Protein AF-0000000078073399 (afdb_homodimer)

Organism: Fusarium culmorum (NCBI:txid5516)

Sequence (344 aa):
MSAIASYSFGNFAWLATQGLPLVIWPNFIGSILRSENDPSSPLETYFGRSLGLALLALGLMVVVLSGALPLGTTSDEALDGAPSPYAAAAVLISTLHHVSSAFYCYGRYAWTDETGFLLGCAGSTIFATFGIYCVLFAGDKAMTSRYHKFDQSTSGFPFSNSQSYRAKKKALMSAIASYSFGNFAWLATQGLPLVIWPNFIGSILRSENDPSSPLETYFGRSLGLALLALGLMVVVLSGALPLGTTSDEALDGAPSPYAAAAVLISTLHHVSSAFYCYGRYAWTDETGFLLGCAGSTIFATFGIYCVLFAGDKAMTSRYHKFDQSTSGFPFSNSQSYRAKKKAL

Solvent-accessible surface area (backbone atoms only — not comparable to full-atom values): 18619 Å² total; per-residue (Å²): 129,54,72,61,41,54,48,24,54,49,50,24,49,56,30,37,68,52,9,51,47,19,52,78,39,26,64,62,55,50,53,50,56,41,90,62,92,66,78,77,49,73,61,36,40,50,33,26,25,52,28,10,50,40,32,41,45,41,22,50,50,35,32,56,43,48,59,70,52,91,56,81,62,77,58,66,53,71,70,69,63,37,65,52,60,54,28,55,52,40,42,51,48,52,19,52,50,20,46,54,47,16,53,52,22,44,52,49,19,76,73,67,67,32,62,46,25,47,55,50,16,51,55,21,42,54,47,20,51,51,28,52,49,43,73,72,46,53,52,42,61,35,51,55,57,60,64,62,63,58,74,78,71,74,80,74,65,89,76,67,82,69,82,75,73,91,75,71,90,69,82,125,128,54,70,60,43,54,48,25,54,49,50,24,51,56,30,39,68,52,11,51,47,20,53,78,38,26,61,61,54,50,55,48,58,42,92,62,92,65,77,76,49,72,61,37,40,50,32,27,26,53,29,10,51,41,31,40,45,39,23,50,51,34,32,55,42,49,59,70,54,90,59,76,64,76,57,65,52,70,72,65,62,36,66,52,58,52,27,55,52,40,41,52,47,53,21,52,50,20,46,53,46,17,53,52,22,43,51,49,18,75,73,67,68,31,63,46,26,48,54,49,16,52,55,22,43,54,47,22,52,52,29,50,49,43,73,71,48,52,52,43,62,36,52,56,58,60,64,62,63,59,74,76,72,73,80,75,70,83,83,71,88,74,77,75,72,91,74,73,86,89,94,129

Secondary structure (DSSP, 8-state):
--HHHHHHHHHHHHHHHHHHHHHH-HHHHHHHH-SS-PPPPHHHHHHHHHHHHHHHHHHHHHHHHHT-S--S---TTGGGSSPPHHHHHHHHHHHHHHHHHHHHHHHHHHHH--HHHHHHHHHHHHHHHHHHHIIIIITTHHHHHHHT---------S----------TT--/--HHHHHHHHHHHHHHHHHHHHHH-HHHHHHHH-SS-PPPPHHHHHHHHHHHHHHHHHHHHHHHHHT-S--S---TTGGGSSPPHHHHHHHHHHHHHHHHHHHHHHHHHHHH--HHHHHHHHHHHHHHHHHHHIIIIITTHHHHHHHT---------S--------------

pLDDT: mean 80.26, std 24.82, range [27.23, 98.94]

Foldseek 3Di:
DALLLVLLLLQLVLLQVQLVCLQVPVQVLVVLLADDPDGDDPVSSVVSNVSSVVSNVLSVLLNVQQCVDPPPPPPVPVVLQATDPSNLVSLVVSLVVLVVLLVVLVVSCVVHVRCSSVVSNVSSVVSNVSSVCCNVPSRCVSVVVVVPPPPPPDCPPDDDPDDPDDDDPDDD/DALLLVLLQLQLVLLQVQLVCLQVPVQVLVVLLADDPDGDDPVSSVVSNVSSVVSNVLSVLLNVQQCVDPPPPPPCPVVLQATDPSNLVSLVVSLVVLVVLLVVLVVSCVVHVRCSSVVSNVSSVVSNVSSVCCNVPSRCVSVVVVVPPPPCPDCPPDDDPDDDDPPDDDDD

Structure (mmCIF, N/CA/C/O backbone):
data_AF-0000000078073399-model_v1
#
loop_
_entity.id
_entity.type
_entity.pdbx_description
1 polymer 'Uncharacterized protein'
#
loop_
_atom_site.group_PDB
_atom_site.id
_atom_site.type_symbol
_atom_site.label_atom_id
_atom_site.label_alt_id
_atom_site.label_comp_id
_atom_site.label_asym_id
_atom_site.label_entity_id
_atom_site.label_seq_id
_atom_site.pdbx_PDB_ins_code
_atom_site.Cartn_x
_atom_site.Cartn_y
_atom_site.Cartn_z
_atom_site.occupancy
_atom_site.B_iso_or_equiv
_atom_site.auth_seq_id
_atom_site.auth_comp_id
_atom_site.auth_asym_id
_atom_site.auth_atom_id
_atom_site.pdbx_PDB_model_num
ATOM 1 N N . MET A 1 1 ? 15.57 21.938 -1.474 1 77.5 1 MET A N 1
ATOM 2 C CA . MET A 1 1 ? 14.508 21.047 -1.022 1 77.5 1 MET A CA 1
ATOM 3 C C . MET A 1 1 ? 14.898 20.344 0.275 1 77.5 1 MET A C 1
ATOM 5 O O . MET A 1 1 ? 16.078 20.016 0.48 1 77.5 1 MET A O 1
ATOM 9 N N . SER A 1 2 ? 14.023 20.203 1.135 1 86.69 2 SER A N 1
ATOM 10 C CA . SER A 1 2 ? 14.32 19.547 2.41 1 86.69 2 SER A CA 1
ATOM 11 C C . SER A 1 2 ? 14.625 18.062 2.223 1 86.69 2 SER A C 1
ATOM 13 O O . SER A 1 2 ? 14.266 17.484 1.197 1 86.69 2 SER A O 1
ATOM 15 N N . ALA A 1 3 ? 15.414 17.5 3.088 1 91.12 3 ALA A N 1
ATOM 16 C CA . ALA A 1 3 ? 15.711 16.078 3.08 1 91.12 3 ALA A CA 1
ATOM 17 C C . ALA A 1 3 ? 14.43 15.242 3.029 1 91.12 3 ALA A C 1
ATOM 19 O O . ALA A 1 3 ? 14.367 14.227 2.336 1 91.12 3 ALA A O 1
ATOM 20 N N . ILE A 1 4 ? 13.414 15.633 3.68 1 92.81 4 ILE A N 1
ATOM 21 C CA . ILE A 1 4 ? 12.148 14.906 3.736 1 92.81 4 ILE A CA 1
ATOM 22 C C . ILE A 1 4 ? 11.461 14.961 2.375 1 92.81 4 ILE A C 1
ATOM 24 O O . ILE A 1 4 ? 10.914 13.961 1.907 1 92.81 4 ILE A O 1
ATOM 28 N N . ALA A 1 5 ? 11.453 16.141 1.766 1 91.69 5 ALA A N 1
ATOM 29 C CA . ALA A 1 5 ? 10.875 16.25 0.43 1 91.69 5 ALA A CA 1
ATOM 30 C C . ALA A 1 5 ? 11.625 15.375 -0.57 1 91.69 5 ALA A C 1
ATOM 32 O O . ALA A 1 5 ? 11 14.688 -1.39 1 91.69 5 ALA A O 1
ATOM 33 N N . SER A 1 6 ? 12.938 15.391 -0.535 1 95.31 6 SER A N 1
ATOM 34 C CA . SER A 1 6 ? 13.75 14.555 -1.419 1 95.31 6 SER A CA 1
ATOM 35 C C . SER A 1 6 ? 13.461 13.07 -1.193 1 95.31 6 SER A C 1
ATOM 37 O O .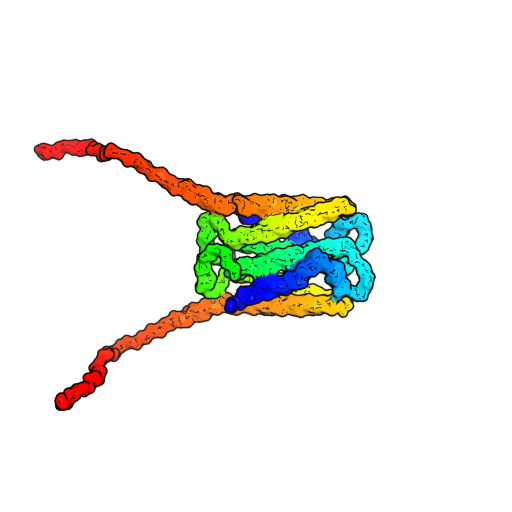 SER A 1 6 ? 13.312 12.312 -2.15 1 95.31 6 SER A O 1
ATOM 39 N N . TYR A 1 7 ? 13.367 12.68 0.041 1 97.12 7 TYR A N 1
ATOM 40 C CA . TYR A 1 7 ? 13.023 11.305 0.373 1 97.12 7 TYR A CA 1
ATOM 41 C C . TYR A 1 7 ? 11.656 10.938 -0.192 1 97.12 7 TYR A C 1
ATOM 43 O O . TYR A 1 7 ? 11.484 9.867 -0.784 1 97.12 7 TYR A O 1
ATOM 51 N N . SER A 1 8 ? 10.688 11.766 -0.035 1 96.75 8 SER A N 1
ATOM 52 C CA . SER A 1 8 ? 9.312 11.469 -0.401 1 96.75 8 SER A CA 1
ATOM 53 C C . SER A 1 8 ? 9.164 11.297 -1.908 1 96.75 8 SER A C 1
ATOM 55 O O . SER A 1 8 ? 8.531 10.336 -2.369 1 96.75 8 SER A O 1
ATOM 57 N N . PHE A 1 9 ? 9.758 12.172 -2.67 1 97.25 9 PHE A N 1
ATOM 58 C CA . PHE A 1 9 ? 9.656 12.047 -4.121 1 97.25 9 PHE A CA 1
ATOM 59 C C . PHE A 1 9 ? 10.477 10.859 -4.621 1 97.25 9 PHE A C 1
ATOM 61 O O . PHE A 1 9 ? 10.07 10.18 -5.566 1 97.25 9 PHE A O 1
ATOM 68 N N . GLY A 1 10 ? 11.656 10.633 -4.059 1 98.5 10 GLY A N 1
ATOM 69 C CA . GLY A 1 10 ? 12.422 9.445 -4.406 1 98.5 10 GLY A CA 1
ATOM 70 C C . GLY A 1 10 ? 11.695 8.156 -4.098 1 98.5 10 GLY A C 1
ATOM 71 O O . GLY A 1 10 ? 11.695 7.227 -4.91 1 98.5 10 GLY A O 1
ATOM 72 N N . ASN A 1 11 ? 11.195 8.102 -2.863 1 98.69 11 ASN A N 1
ATOM 73 C CA . ASN A 1 11 ? 10.383 6.957 -2.467 1 98.69 11 ASN A CA 1
ATOM 74 C C . ASN A 1 11 ? 9.25 6.703 -3.461 1 98.69 11 ASN A C 1
ATOM 76 O O . ASN A 1 11 ? 9.023 5.562 -3.871 1 98.69 11 ASN A O 1
ATOM 80 N N . PHE A 1 12 ? 8.539 7.762 -3.889 1 98.69 12 PHE A N 1
ATOM 81 C CA . PHE A 1 12 ? 7.449 7.609 -4.848 1 98.69 12 PHE A CA 1
ATOM 82 C C . PHE A 1 12 ? 7.969 7.082 -6.18 1 98.69 12 PHE A C 1
ATOM 84 O O . PHE A 1 12 ? 7.359 6.195 -6.781 1 98.69 12 PHE A O 1
ATOM 91 N N . ALA A 1 13 ? 9.023 7.625 -6.594 1 98.69 13 ALA A N 1
ATOM 92 C CA . ALA A 1 13 ? 9.609 7.176 -7.855 1 98.69 13 ALA A CA 1
ATOM 93 C C . ALA A 1 13 ? 9.953 5.691 -7.801 1 98.69 13 ALA A C 1
ATOM 95 O O . ALA A 1 13 ? 9.672 4.945 -8.742 1 98.69 13 ALA A O 1
ATOM 96 N N . TRP A 1 14 ? 10.57 5.227 -6.742 1 98.81 14 TRP A N 1
ATOM 97 C CA . TRP A 1 14 ? 10.953 3.824 -6.609 1 98.81 14 TRP A CA 1
ATOM 98 C C . TRP A 1 14 ? 9.719 2.926 -6.57 1 98.81 14 TRP A C 1
ATOM 100 O O . TRP A 1 14 ? 9.672 1.904 -7.262 1 98.81 14 TRP A O 1
ATOM 110 N N . LEU A 1 15 ? 8.695 3.316 -5.805 1 98.88 15 LEU A N 1
ATOM 111 C CA . LEU A 1 15 ? 7.48 2.512 -5.707 1 98.88 15 LEU A CA 1
ATOM 112 C C . LEU A 1 15 ? 6.715 2.518 -7.023 1 98.88 15 LEU A C 1
ATOM 114 O O . LEU A 1 15 ? 6.141 1.499 -7.418 1 98.88 15 LEU A O 1
ATOM 118 N N . ALA A 1 16 ? 6.73 3.631 -7.746 1 98.88 16 ALA A N 1
ATOM 119 C CA . ALA A 1 16 ? 6.055 3.709 -9.039 1 98.88 16 ALA A CA 1
ATOM 120 C C . ALA A 1 16 ? 6.766 2.859 -10.086 1 98.88 16 ALA A C 1
ATOM 122 O O . ALA A 1 16 ? 6.125 2.262 -10.953 1 98.88 16 ALA A O 1
ATOM 123 N N . THR A 1 17 ? 8.094 2.857 -10.008 1 98.5 17 THR A N 1
ATOM 124 C CA . THR A 1 17 ? 8.867 2.043 -10.93 1 98.5 17 THR A CA 1
ATOM 125 C C . THR A 1 17 ? 8.508 0.567 -10.789 1 98.5 17 THR A C 1
ATOM 127 O O . THR A 1 17 ? 8.539 -0.183 -11.766 1 98.5 17 THR A O 1
ATOM 130 N N . GLN A 1 18 ? 8.117 0.128 -9.594 1 98.38 18 GLN A N 1
ATOM 131 C CA . GLN A 1 18 ? 7.668 -1.241 -9.367 1 98.38 18 GLN A CA 1
ATOM 132 C C . GLN A 1 18 ? 6.168 -1.377 -9.609 1 98.38 18 GLN A C 1
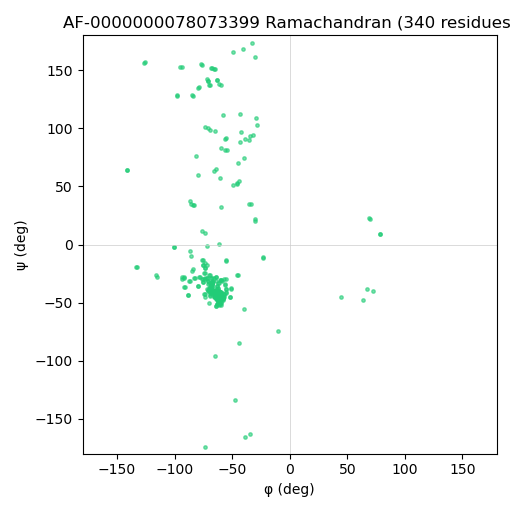ATOM 134 O O . GLN A 1 18 ? 5.727 -2.312 -10.273 1 98.38 18 GLN A O 1
ATOM 139 N N . GLY A 1 19 ? 5.422 -0.431 -9.133 1 98.81 19 GLY A N 1
ATOM 140 C CA . GLY A 1 19 ? 3.969 -0.513 -9.117 1 98.81 19 GLY A CA 1
ATOM 141 C C . GLY A 1 19 ? 3.352 -0.438 -10.5 1 98.81 19 GLY A C 1
ATOM 142 O O . GLY A 1 19 ? 2.416 -1.179 -10.805 1 98.81 19 GLY A O 1
ATOM 143 N N . LEU A 1 20 ? 3.805 0.392 -11.344 1 98.75 20 LEU A N 1
ATOM 144 C CA . LEU A 1 20 ? 3.205 0.585 -12.656 1 98.75 20 LEU A CA 1
ATOM 145 C C . LEU A 1 20 ? 3.322 -0.681 -13.5 1 98.75 20 LEU A C 1
ATOM 147 O O . LEU A 1 20 ? 2.324 -1.165 -14.039 1 98.75 20 LEU A O 1
ATOM 151 N N . PRO A 1 21 ? 4.531 -1.22 -13.641 1 98.62 21 PRO A N 1
ATOM 152 C CA . PRO A 1 21 ? 4.605 -2.469 -14.398 1 98.62 21 PRO A CA 1
ATOM 153 C C . PRO A 1 21 ? 3.807 -3.602 -13.758 1 98.62 21 PRO A C 1
ATOM 155 O O . PRO A 1 21 ? 3.279 -4.465 -14.461 1 98.62 21 PRO A O 1
ATOM 158 N N . LEU A 1 22 ? 3.715 -3.656 -12.469 1 98.75 22 LEU A N 1
ATOM 159 C CA . LEU A 1 22 ? 2.916 -4.684 -11.812 1 98.75 22 LEU A CA 1
ATOM 160 C C . LEU A 1 22 ? 1.442 -4.543 -12.172 1 98.75 22 LEU A C 1
ATOM 162 O O . LEU A 1 22 ? 0.731 -5.543 -12.297 1 98.75 22 LEU A O 1
ATOM 166 N N . VAL A 1 23 ? 1.01 -3.332 -12.312 1 98.81 23 VAL A N 1
ATOM 167 C CA . VAL A 1 23 ? -0.389 -3.094 -12.656 1 98.81 23 VAL A CA 1
ATOM 168 C C . VAL A 1 23 ? -0.628 -3.439 -14.125 1 98.81 23 VAL A C 1
ATOM 170 O O . VAL A 1 23 ? -1.586 -4.141 -14.453 1 98.81 23 VAL A O 1
ATOM 173 N N . ILE A 1 24 ? 0.231 -3.086 -15.008 1 98.44 24 ILE A N 1
ATOM 174 C CA . ILE A 1 24 ? -0.006 -3.158 -16.438 1 98.44 24 ILE A CA 1
ATOM 175 C C . ILE A 1 24 ? 0.476 -4.504 -16.984 1 98.44 24 ILE A C 1
ATOM 177 O O . ILE A 1 24 ? -0.128 -5.066 -17.891 1 98.44 24 ILE A O 1
ATOM 181 N N . TRP A 1 25 ? 1.623 -4.984 -16.391 1 98.06 25 TRP A N 1
ATOM 182 C CA . TRP A 1 25 ? 2.271 -6.172 -16.938 1 98.06 25 TRP A CA 1
ATOM 183 C C . TRP A 1 25 ? 2.803 -7.066 -15.82 1 98.06 25 TRP A C 1
ATOM 185 O O . TRP A 1 25 ? 4 -7.352 -15.766 1 98.06 25 TRP A O 1
ATOM 195 N N . PRO A 1 26 ? 1.949 -7.586 -15.039 1 96.88 26 PRO A N 1
ATOM 196 C CA . PRO A 1 26 ? 2.42 -8.391 -13.914 1 96.88 26 PRO A CA 1
ATOM 197 C C . PRO A 1 26 ? 3.162 -9.648 -14.352 1 96.88 26 PRO A C 1
ATOM 199 O O . PRO A 1 26 ? 4.094 -10.094 -13.68 1 96.88 26 PRO A O 1
ATOM 202 N N . ASN A 1 27 ? 2.867 -10.234 -15.562 1 95.81 27 ASN A N 1
ATOM 203 C CA . ASN A 1 27 ? 3.549 -11.43 -16.062 1 95.81 27 ASN A CA 1
ATOM 204 C C . ASN A 1 27 ? 5.008 -11.141 -16.391 1 95.81 27 ASN A C 1
ATOM 206 O O . ASN A 1 27 ? 5.871 -12.008 -16.234 1 95.81 27 ASN A O 1
ATOM 210 N N . PHE A 1 28 ? 5.262 -9.961 -16.859 1 95 28 PHE A N 1
ATOM 211 C CA . PHE A 1 28 ? 6.633 -9.555 -17.156 1 95 28 PHE A CA 1
ATOM 212 C C . PHE A 1 28 ? 7.469 -9.523 -15.891 1 95 28 PHE A C 1
ATOM 214 O O . PHE A 1 28 ? 8.602 -10.016 -15.867 1 95 28 PHE A O 1
ATOM 221 N N . ILE A 1 29 ? 6.918 -8.969 -14.758 1 96.44 29 ILE A N 1
ATOM 222 C CA . ILE A 1 29 ? 7.629 -8.922 -13.484 1 96.44 29 ILE A CA 1
ATOM 223 C C . ILE A 1 29 ? 7.859 -10.344 -12.969 1 96.44 29 ILE A C 1
ATOM 225 O O . ILE A 1 29 ? 8.945 -10.656 -12.477 1 96.44 29 ILE A O 1
ATOM 229 N N . GLY A 1 30 ? 6.844 -11.18 -13.094 1 95.88 30 GLY A N 1
ATOM 230 C CA . GLY A 1 30 ? 7.027 -12.57 -12.734 1 95.88 30 GLY A CA 1
ATOM 231 C 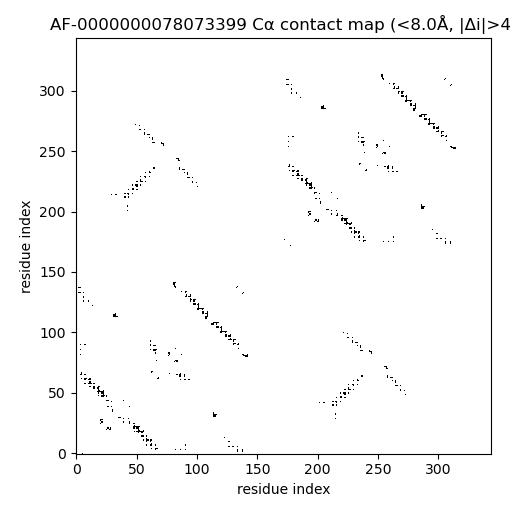C . GLY A 1 30 ? 8.18 -13.234 -13.469 1 95.88 30 GLY A C 1
ATOM 232 O O . GLY A 1 30 ? 8.93 -14.016 -12.883 1 95.88 30 GLY A O 1
ATOM 233 N N . SER A 1 31 ? 8.305 -12.945 -14.703 1 94.62 31 SER A N 1
ATOM 234 C CA . SER A 1 31 ? 9.344 -13.57 -15.516 1 94.62 31 SER A CA 1
ATOM 235 C C . SER A 1 31 ? 10.734 -13.102 -15.086 1 94.62 31 SER A C 1
ATOM 237 O O . SER A 1 31 ? 11.711 -13.836 -15.242 1 94.62 31 SER A O 1
ATOM 239 N N . ILE A 1 32 ? 10.828 -11.891 -14.562 1 93.81 32 ILE A N 1
ATOM 240 C CA . ILE A 1 32 ? 12.086 -11.359 -14.055 1 93.81 32 ILE A CA 1
ATOM 241 C C . ILE A 1 32 ? 12.438 -12.031 -12.727 1 93.81 32 ILE A C 1
ATOM 243 O O . ILE A 1 32 ? 13.609 -12.188 -12.398 1 93.81 32 ILE A O 1
ATOM 247 N N . LEU A 1 33 ? 11.43 -12.508 -12.062 1 96.5 33 LEU A N 1
ATOM 248 C CA . LEU A 1 33 ? 11.625 -13 -10.703 1 96.5 33 LEU A CA 1
ATOM 249 C C . LEU A 1 33 ? 11.711 -14.523 -10.68 1 96.5 33 LEU A C 1
ATOM 251 O O . LEU A 1 33 ? 11.906 -15.125 -9.625 1 96.5 33 LEU A O 1
ATOM 255 N N . ARG A 1 34 ? 11.57 -15.117 -11.789 1 94.75 34 ARG A N 1
ATOM 256 C CA . ARG A 1 34 ? 11.656 -16.578 -11.805 1 94.75 34 ARG A CA 1
ATOM 257 C C . ARG A 1 34 ? 12.688 -17.062 -12.82 1 94.75 34 ARG A C 1
ATOM 259 O O . ARG A 1 34 ? 12.961 -16.359 -13.805 1 94.75 34 ARG A O 1
ATOM 266 N N . SER A 1 35 ? 13.195 -18.266 -12.602 1 88.12 35 SER A N 1
ATOM 267 C CA . SER A 1 35 ? 14.211 -18.844 -13.469 1 88.12 35 SER A CA 1
ATOM 268 C C . SER A 1 35 ? 13.578 -19.703 -14.562 1 88.12 35 SER A C 1
ATOM 270 O O . SER A 1 35 ? 14.117 -19.812 -15.664 1 88.12 35 SER A O 1
ATOM 272 N N . GLU A 1 36 ? 12.453 -20.25 -14.203 1 83.69 36 GLU A N 1
ATOM 273 C CA . GLU A 1 36 ? 11.812 -21.156 -15.148 1 83.69 36 GLU A CA 1
ATOM 274 C C . GLU A 1 36 ? 10.789 -20.422 -16 1 83.69 36 GLU A C 1
ATOM 276 O O . GLU A 1 36 ? 10.305 -19.344 -15.633 1 83.69 36 GLU A O 1
ATOM 281 N N . ASN A 1 37 ? 10.578 -20.922 -17.156 1 85.69 37 ASN A N 1
ATOM 282 C CA . ASN A 1 37 ? 9.602 -20.359 -18.078 1 85.69 37 ASN A CA 1
ATOM 283 C C . ASN A 1 37 ? 8.195 -20.859 -17.781 1 85.69 37 ASN A C 1
ATOM 285 O O . ASN A 1 37 ? 7.398 -21.062 -18.703 1 85.69 37 ASN A O 1
ATOM 289 N N . ASP A 1 38 ? 7.961 -21.062 -16.5 1 87.62 38 ASP A N 1
ATOM 290 C CA . ASP A 1 38 ? 6.609 -21.453 -16.125 1 87.62 38 ASP A CA 1
ATOM 291 C C . ASP A 1 38 ? 5.625 -20.297 -16.281 1 87.62 38 ASP A C 1
ATOM 293 O O . ASP A 1 38 ? 5.961 -19.156 -16 1 87.62 38 ASP A O 1
ATOM 297 N N . PRO A 1 39 ? 4.484 -20.672 -16.75 1 89.44 39 PRO A N 1
ATOM 298 C CA . PRO A 1 39 ? 3.486 -19.609 -16.859 1 89.44 39 PRO A CA 1
ATOM 299 C C . PRO A 1 39 ? 3.062 -19.031 -15.516 1 89.44 39 PRO A C 1
ATOM 301 O O . PRO A 1 39 ? 3.098 -19.75 -14.5 1 89.44 39 PRO A O 1
ATOM 304 N N . SER A 1 40 ? 2.68 -17.781 -15.539 1 91.69 40 SER A N 1
ATOM 305 C CA . SER A 1 40 ? 2.145 -17.156 -14.328 1 91.69 40 SER A CA 1
ATOM 306 C C . SER A 1 40 ? 0.779 -17.734 -13.977 1 91.69 40 SER A C 1
ATOM 308 O O . SER A 1 40 ? -0.054 -17.969 -14.852 1 91.69 40 SER A O 1
ATOM 310 N N . SER A 1 41 ? 0.611 -17.984 -12.688 1 92.38 41 SER A N 1
ATOM 311 C CA . SER A 1 41 ? -0.724 -18.391 -12.258 1 92.38 41 SER A CA 1
ATOM 312 C C . SER A 1 41 ? -1.666 -17.188 -12.188 1 92.38 41 SER A C 1
ATOM 314 O O . SER A 1 41 ? -1.222 -16.062 -12.039 1 92.38 41 SER A O 1
ATOM 316 N N . PRO A 1 42 ? -2.955 -17.453 -12.32 1 93.75 42 PRO A N 1
ATOM 317 C CA . PRO A 1 42 ? -3.91 -16.344 -12.203 1 93.75 42 PRO A CA 1
ATOM 318 C C . PRO A 1 42 ? -3.789 -15.594 -10.875 1 93.75 42 PRO A C 1
ATOM 320 O O . PRO A 1 42 ? -3.969 -14.375 -10.836 1 93.75 42 PRO A O 1
ATOM 323 N N . LEU A 1 43 ? -3.465 -16.328 -9.805 1 96.19 43 LEU A N 1
ATOM 324 C CA . LEU A 1 43 ? -3.363 -15.664 -8.508 1 96.19 43 LEU A CA 1
ATOM 325 C C . LEU A 1 43 ? -2.078 -14.852 -8.414 1 96.19 43 LEU A C 1
ATOM 327 O O . LEU A 1 43 ? -2.047 -13.805 -7.762 1 96.19 43 LEU A O 1
ATOM 331 N N . GLU A 1 44 ? -1.012 -15.289 -9.062 1 96.69 44 GLU A N 1
ATOM 332 C CA . GLU A 1 44 ? 0.193 -14.477 -9.172 1 96.69 44 GLU A CA 1
ATOM 333 C C . GLU A 1 44 ? -0.11 -13.133 -9.836 1 96.69 44 GLU A C 1
ATOM 335 O O . GLU A 1 44 ? 0.321 -12.086 -9.344 1 96.69 44 GLU A O 1
ATOM 340 N N . THR A 1 45 ? -0.859 -13.211 -10.906 1 97.06 45 THR A N 1
ATOM 341 C CA . THR A 1 45 ? -1.247 -12.008 -11.633 1 97.06 45 THR A CA 1
ATOM 342 C C . THR A 1 45 ? -2.115 -11.102 -10.766 1 97.06 45 THR A C 1
ATOM 344 O O . THR A 1 45 ? -1.903 -9.891 -10.719 1 97.06 45 THR A O 1
ATOM 347 N N . TYR A 1 46 ? -3.02 -11.711 -10.07 1 98.06 46 TYR A N 1
ATOM 348 C CA . TYR A 1 46 ? -3.926 -10.953 -9.211 1 98.06 46 TYR A CA 1
ATOM 349 C C . TYR A 1 46 ? -3.16 -10.25 -8.102 1 98.06 46 TYR A C 1
ATOM 351 O O . TYR A 1 46 ? -3.342 -9.055 -7.875 1 98.06 46 TYR A O 1
ATOM 359 N N . PHE A 1 47 ? -2.314 -10.984 -7.367 1 98.5 47 PHE A N 1
ATOM 360 C CA . PHE A 1 47 ? -1.559 -10.406 -6.266 1 98.5 47 PHE A CA 1
ATOM 361 C C . PHE A 1 47 ? -0.588 -9.344 -6.777 1 98.5 47 PHE A C 1
ATOM 363 O O . PHE A 1 47 ? -0.388 -8.312 -6.133 1 98.5 47 PHE A O 1
ATOM 370 N N . GLY A 1 48 ? 0.005 -9.648 -7.934 1 98.5 48 GLY A N 1
ATOM 371 C CA . GLY A 1 48 ? 0.905 -8.664 -8.516 1 98.5 48 GLY A CA 1
ATOM 372 C C . GLY A 1 48 ? 0.228 -7.34 -8.82 1 98.5 48 GLY A C 1
ATOM 373 O O . GLY A 1 48 ? 0.72 -6.281 -8.43 1 98.5 48 GLY A O 1
ATOM 374 N N . ARG A 1 49 ? -0.88 -7.387 -9.531 1 98.69 49 ARG A N 1
ATOM 375 C CA . ARG A 1 49 ? -1.617 -6.176 -9.891 1 98.69 49 ARG A CA 1
ATOM 376 C C . ARG A 1 49 ? -2.111 -5.449 -8.641 1 98.69 49 ARG A C 1
ATOM 378 O O . ARG A 1 49 ? -2.031 -4.219 -8.562 1 98.69 49 ARG A O 1
ATOM 385 N N . SER A 1 50 ? -2.605 -6.188 -7.668 1 98.88 50 SER A N 1
ATOM 386 C CA . SER A 1 50 ? -3.074 -5.598 -6.418 1 98.88 50 SER A CA 1
ATOM 387 C C . SER A 1 50 ? -1.934 -4.922 -5.66 1 98.88 50 SER A C 1
ATOM 389 O O . SER A 1 50 ? -2.115 -3.852 -5.078 1 98.88 50 SER A O 1
ATOM 391 N N . LEU A 1 51 ? -0.782 -5.57 -5.656 1 98.88 51 LEU A N 1
ATOM 392 C CA . LEU A 1 51 ? 0.397 -4.973 -5.043 1 98.88 51 LEU A CA 1
ATOM 393 C C . LEU A 1 51 ? 0.769 -3.664 -5.734 1 98.88 51 LEU A C 1
ATOM 395 O O . LEU A 1 51 ? 1.07 -2.67 -5.07 1 98.88 51 LEU A O 1
ATOM 399 N N . GLY A 1 52 ? 0.737 -3.686 -7.078 1 98.94 52 GLY A N 1
ATOM 400 C CA . GLY A 1 52 ? 1.034 -2.469 -7.816 1 98.94 52 GLY A CA 1
ATOM 401 C C . GLY A 1 52 ? 0.135 -1.306 -7.438 1 98.94 52 GLY A C 1
ATOM 402 O O . GLY A 1 52 ? 0.611 -0.187 -7.23 1 98.94 52 GLY A O 1
ATOM 403 N N . LEU A 1 53 ? -1.114 -1.576 -7.297 1 98.88 53 LEU A N 1
ATOM 404 C CA . LEU A 1 53 ? -2.076 -0.544 -6.926 1 98.88 53 LEU A CA 1
ATOM 405 C C . LEU A 1 53 ? -1.795 -0.023 -5.52 1 98.88 53 LEU A C 1
ATOM 407 O O . LEU A 1 53 ? -1.863 1.185 -5.277 1 98.88 53 LEU A O 1
ATOM 411 N N . ALA A 1 54 ? -1.47 -0.917 -4.609 1 98.94 54 ALA A N 1
ATOM 412 C CA . ALA A 1 54 ? -1.17 -0.524 -3.232 1 98.94 54 ALA A CA 1
ATOM 413 C C . ALA A 1 54 ? 0.113 0.3 -3.166 1 98.94 54 ALA A C 1
ATOM 415 O O . ALA A 1 54 ? 0.193 1.274 -2.416 1 98.94 54 ALA A O 1
ATOM 416 N N . LEU A 1 55 ? 1.13 -0.107 -3.975 1 98.94 55 LEU A N 1
ATOM 417 C CA . LEU A 1 55 ? 2.406 0.601 -3.971 1 98.94 55 LEU A CA 1
ATOM 418 C C . LEU A 1 55 ? 2.242 2.018 -4.508 1 98.94 55 LEU A C 1
ATOM 420 O O . LEU A 1 55 ? 2.836 2.959 -3.98 1 98.94 55 LEU A O 1
ATOM 424 N N . LEU A 1 56 ? 1.457 2.172 -5.523 1 98.94 56 LEU A N 1
ATOM 425 C CA . LEU A 1 56 ? 1.202 3.498 -6.074 1 98.94 56 LEU A CA 1
ATOM 426 C C . LEU A 1 56 ? 0.48 4.379 -5.059 1 98.94 56 LEU A C 1
ATOM 428 O O . LEU A 1 56 ? 0.838 5.543 -4.875 1 98.94 56 LEU A O 1
ATOM 432 N N . ALA A 1 57 ? -0.511 3.83 -4.395 1 98.81 57 ALA A N 1
ATOM 433 C CA . ALA A 1 57 ? -1.233 4.57 -3.363 1 98.81 57 ALA A CA 1
ATOM 434 C C . ALA A 1 57 ? -0.31 4.949 -2.209 1 98.81 57 ALA A C 1
ATOM 436 O O . ALA A 1 57 ? -0.332 6.09 -1.737 1 98.81 57 ALA A O 1
ATOM 437 N N . LEU A 1 58 ? 0.488 4.039 -1.79 1 98.75 58 LEU A N 1
ATOM 438 C CA . LEU A 1 58 ? 1.41 4.27 -0.683 1 98.75 58 LEU A CA 1
ATOM 439 C C . LEU A 1 58 ? 2.41 5.367 -1.025 1 98.75 58 LEU A C 1
ATOM 441 O O . LEU A 1 58 ? 2.682 6.246 -0.203 1 98.75 58 LEU A O 1
ATOM 445 N N . GLY A 1 59 ? 2.977 5.309 -2.258 1 98.62 59 GLY A N 1
ATOM 446 C CA . GLY A 1 59 ? 3.902 6.344 -2.693 1 98.62 59 GLY A CA 1
ATOM 447 C C . GLY A 1 59 ? 3.287 7.73 -2.699 1 98.62 59 GLY A C 1
ATOM 448 O O . GLY A 1 59 ? 3.908 8.695 -2.244 1 98.62 59 GLY A O 1
ATOM 449 N N . LEU A 1 60 ? 2.084 7.816 -3.15 1 97.75 60 LEU A N 1
ATOM 450 C CA . LEU A 1 60 ? 1.393 9.102 -3.199 1 97.75 60 LEU A CA 1
ATOM 451 C C . LEU A 1 60 ? 1.104 9.617 -1.794 1 97.75 60 LEU A C 1
ATOM 453 O O . LEU A 1 60 ? 1.203 10.82 -1.537 1 97.75 60 LEU A O 1
ATOM 457 N N . MET A 1 61 ? 0.782 8.695 -0.88 1 97.12 61 MET A N 1
ATOM 458 C CA . MET A 1 61 ? 0.497 9.086 0.499 1 97.12 61 MET A CA 1
ATOM 459 C C . MET A 1 61 ? 1.719 9.727 1.149 1 97.12 61 MET A C 1
ATOM 461 O O . MET A 1 61 ? 1.593 10.703 1.887 1 97.12 61 MET A O 1
ATOM 465 N N . VAL A 1 62 ? 2.881 9.203 0.85 1 96.62 62 VAL A N 1
ATOM 466 C CA . VAL A 1 62 ? 4.105 9.727 1.445 1 96.62 62 VAL A CA 1
ATOM 467 C C . VAL A 1 62 ? 4.387 11.125 0.902 1 96.62 62 VAL A C 1
ATOM 469 O O . VAL A 1 62 ? 4.781 12.023 1.652 1 96.62 62 VAL A O 1
ATOM 472 N N . VAL A 1 63 ? 4.133 11.344 -0.357 1 94.75 63 VAL A N 1
ATOM 473 C CA . VAL A 1 63 ? 4.336 12.656 -0.958 1 94.75 63 VAL A CA 1
ATOM 474 C C . VAL A 1 63 ? 3.369 13.664 -0.34 1 94.75 63 VAL A C 1
ATOM 476 O O . VAL A 1 63 ? 3.762 14.789 -0.004 1 94.75 63 VAL A O 1
ATOM 479 N N . VAL A 1 64 ? 2.146 13.281 -0.113 1 90.75 64 VAL A N 1
ATOM 480 C CA . VAL A 1 64 ? 1.133 14.156 0.466 1 90.75 64 VAL A CA 1
ATOM 481 C C . VAL A 1 64 ? 1.528 14.531 1.893 1 90.75 64 VAL A C 1
ATOM 483 O O . VAL A 1 64 ? 1.48 15.711 2.268 1 90.75 64 VAL A O 1
ATOM 486 N N . LEU A 1 65 ? 2.006 13.617 2.67 1 83.75 65 LEU A N 1
ATOM 487 C CA . LEU A 1 65 ? 2.314 13.828 4.082 1 83.75 65 LEU A CA 1
ATOM 488 C C . LEU A 1 65 ? 3.604 14.625 4.242 1 83.75 65 LEU A C 1
ATOM 490 O O . LEU A 1 65 ? 3.857 15.195 5.305 1 83.75 65 LEU A O 1
ATOM 494 N N . SER A 1 66 ? 4.371 14.672 3.203 1 83.25 66 SER A N 1
ATOM 495 C CA . SER A 1 66 ? 5.625 15.414 3.279 1 83.25 66 SER A CA 1
ATOM 496 C C . SER A 1 66 ? 5.383 16.922 3.26 1 83.25 66 SER A C 1
ATOM 498 O O . SER A 1 66 ? 6.262 17.703 3.631 1 83.25 66 SER A O 1
ATOM 500 N N . GLY A 1 67 ? 4.227 17.312 2.771 1 78.75 67 GLY A N 1
ATOM 501 C CA . GLY A 1 67 ? 3.949 18.734 2.609 1 78.75 67 GLY A CA 1
ATOM 502 C C . GLY A 1 67 ? 4.609 19.328 1.382 1 78.75 67 GLY A C 1
ATOM 503 O O . GLY A 1 67 ? 4.598 20.547 1.199 1 78.75 67 GLY A O 1
ATOM 504 N N . ALA A 1 68 ? 5.164 18.516 0.551 1 78.75 68 ALA A N 1
ATOM 505 C CA . ALA A 1 68 ? 5.891 19 -0.623 1 78.75 68 ALA A CA 1
ATOM 506 C C . ALA A 1 68 ? 4.93 19.469 -1.711 1 78.75 68 ALA A C 1
ATOM 508 O O . ALA A 1 68 ? 5.332 20.156 -2.648 1 78.75 68 ALA A O 1
ATOM 509 N N . LEU A 1 69 ? 3.596 19.109 -1.546 1 80.88 69 LEU A N 1
ATOM 510 C CA . LEU A 1 69 ? 2.578 19.531 -2.502 1 80.88 69 LEU A CA 1
ATOM 511 C C . LEU A 1 69 ? 1.836 20.766 -1.999 1 80.88 69 LEU A C 1
ATOM 513 O O . LEU A 1 69 ? 1.553 20.875 -0.804 1 80.88 69 LEU A O 1
ATOM 517 N N . PRO A 1 70 ? 1.74 21.828 -2.793 1 75.44 70 PRO A N 1
ATOM 518 C CA . PRO A 1 70 ? 0.976 23.016 -2.404 1 75.44 70 PRO A CA 1
ATOM 519 C C . PRO A 1 70 ? -0.517 22.734 -2.25 1 75.44 70 PRO A C 1
ATOM 521 O O . PRO A 1 70 ? -1.314 23.125 -3.104 1 75.44 70 PRO A O 1
ATOM 524 N N . LEU A 1 71 ? -0.871 21.875 -1.254 1 69.75 71 LEU A N 1
ATOM 525 C CA . LEU A 1 71 ? -2.273 21.516 -1.06 1 69.75 71 LEU A CA 1
ATOM 526 C C . LEU A 1 71 ? -2.998 22.609 -0.269 1 69.75 71 LEU A C 1
ATOM 528 O O . LEU A 1 71 ? -2.746 22.781 0.925 1 69.75 71 LEU A O 1
ATOM 532 N N . GLY A 1 72 ? -3.338 23.719 -0.834 1 56.5 72 GLY A N 1
ATOM 533 C CA . GLY A 1 72 ? -4.102 24.875 -0.378 1 56.5 72 GLY A CA 1
ATOM 534 C C . GLY A 1 72 ? -3.717 25.328 1.017 1 56.5 72 GLY A C 1
ATOM 535 O O . GLY A 1 72 ? -4.102 26.422 1.446 1 56.5 72 GLY A O 1
ATOM 536 N N . THR A 1 73 ? -3.549 24.344 2.062 1 47.84 73 THR A N 1
ATOM 537 C CA . THR A 1 73 ? -3.424 25 3.365 1 47.84 73 THR A CA 1
ATOM 538 C C . THR A 1 73 ? -2.082 25.719 3.486 1 47.84 73 THR A C 1
ATOM 540 O O . THR A 1 73 ? -1.061 25.219 3.008 1 47.84 73 THR A O 1
ATOM 543 N N . THR A 1 74 ? -2.139 26.984 3.289 1 39.66 74 THR A N 1
ATOM 544 C CA . THR A 1 74 ? -1.122 27.875 3.82 1 39.66 74 THR A CA 1
ATOM 545 C C . THR A 1 74 ? -0.542 27.328 5.121 1 39.66 74 THR A C 1
ATOM 547 O O . THR A 1 74 ? -0.851 27.844 6.207 1 39.66 74 THR A O 1
ATOM 550 N N . SER A 1 75 ? -0.667 26.078 5.379 1 42.81 75 SER A N 1
ATOM 551 C CA . SER A 1 75 ? -0.124 25.906 6.723 1 42.81 75 SER A CA 1
ATOM 552 C C . SER A 1 75 ? 1.309 26.422 6.812 1 42.81 75 SER A C 1
ATOM 554 O O . SER A 1 75 ? 2.166 26.031 6.02 1 42.81 75 SER A O 1
ATOM 556 N N . ASP A 1 76 ? 1.466 27.562 7.145 1 42 76 ASP A N 1
ATOM 557 C CA . ASP A 1 76 ? 2.656 28.234 7.648 1 42 76 ASP A CA 1
ATOM 558 C C . ASP A 1 76 ? 3.629 27.234 8.273 1 42 76 ASP A C 1
ATOM 560 O O . ASP A 1 76 ? 4.695 27.625 8.758 1 42 76 ASP A O 1
ATOM 564 N N . GLU A 1 77 ? 3.115 26.031 8.461 1 45.53 77 GLU A N 1
ATOM 565 C CA . GLU A 1 77 ? 4.016 25.188 9.234 1 45.53 77 GLU A CA 1
ATOM 566 C C . GLU A 1 77 ? 5.246 24.797 8.43 1 45.53 77 GLU A C 1
ATOM 568 O O . GLU A 1 77 ? 6.297 24.484 8.992 1 45.53 77 GLU A O 1
ATOM 573 N N . ALA A 1 78 ? 5.094 24.625 7.121 1 47.47 78 ALA A N 1
ATOM 574 C CA . ALA A 1 78 ? 6.305 24.281 6.379 1 47.47 78 ALA A CA 1
ATOM 575 C C . ALA A 1 78 ? 7.387 25.328 6.574 1 47.47 78 ALA A C 1
ATOM 577 O O . ALA A 1 78 ? 8.578 25.062 6.398 1 47.47 78 ALA A O 1
ATOM 578 N N . LEU A 1 79 ? 6.871 26.516 6.793 1 40.94 79 LEU A N 1
ATOM 579 C CA . LEU A 1 79 ? 7.883 27.562 6.809 1 40.94 79 LEU A CA 1
ATOM 580 C C . LEU A 1 79 ? 8.805 27.422 8.016 1 40.94 79 LEU A C 1
ATOM 582 O O . LEU A 1 79 ? 9.906 27.969 8.031 1 40.94 79 LEU A O 1
ATOM 586 N N . ASP A 1 80 ? 8.289 26.938 9.117 1 43.25 80 ASP A N 1
ATOM 587 C CA . ASP A 1 80 ? 9.148 27.109 10.289 1 43.25 80 ASP A CA 1
ATOM 588 C C . ASP A 1 80 ? 10.148 25.969 10.414 1 43.25 80 ASP A C 1
ATOM 590 O O . ASP A 1 80 ? 10.859 25.859 11.414 1 43.25 80 ASP A O 1
ATOM 594 N N . GLY A 1 81 ? 10.656 25.422 9.328 1 50.12 81 GLY A N 1
ATOM 595 C CA . GLY A 1 81 ? 11.82 24.547 9.242 1 50.12 81 GLY A CA 1
ATOM 596 C C . GLY A 1 81 ? 11.57 23.156 9.797 1 50.12 81 GLY A C 1
ATOM 597 O O . GLY A 1 81 ? 12.164 22.188 9.32 1 50.12 81 GLY A O 1
ATOM 598 N N . ALA A 1 82 ? 10.797 22.922 10.992 1 54.16 82 ALA A N 1
ATOM 599 C CA . ALA A 1 82 ? 10.602 21.594 11.57 1 54.16 82 ALA A CA 1
ATOM 600 C C . ALA A 1 82 ? 9.531 20.812 10.805 1 54.16 82 ALA A C 1
ATOM 602 O O . ALA A 1 82 ? 8.492 21.375 10.43 1 54.16 82 ALA A O 1
ATOM 603 N N . PRO A 1 83 ? 9.906 19.562 10.57 1 60.03 83 PRO A N 1
ATOM 604 C CA . PRO A 1 83 ? 8.898 18.75 9.883 1 60.03 83 PRO A CA 1
ATOM 605 C C . PRO A 1 83 ? 7.621 18.578 10.711 1 60.03 83 PRO A C 1
ATOM 607 O O . PRO A 1 83 ? 7.688 18.453 11.938 1 60.03 83 PRO A O 1
ATOM 610 N N . SER A 1 84 ? 6.605 18.609 10.062 1 74.12 84 SER A N 1
ATOM 611 C CA . SER A 1 84 ? 5.324 18.344 10.703 1 74.12 84 SER A CA 1
ATOM 612 C C . SER A 1 84 ? 5.277 16.938 11.289 1 74.12 84 SER A C 1
ATOM 614 O O . SER A 1 84 ? 5.953 16.031 10.789 1 74.12 84 SER A O 1
ATOM 616 N N . PRO A 1 85 ? 4.75 16.734 12.445 1 79.56 85 PRO A N 1
ATOM 617 C CA . PRO A 1 85 ? 4.59 15.391 13.016 1 79.56 85 PRO A CA 1
ATOM 618 C C . PRO A 1 85 ? 4.027 14.383 12.008 1 79.56 85 PRO A C 1
ATOM 620 O O . PRO A 1 85 ? 4.367 13.203 12.062 1 79.56 85 PRO A O 1
ATOM 623 N N . TYR A 1 86 ? 3.293 14.727 11.016 1 81.5 86 TYR A N 1
ATOM 624 C CA . TYR A 1 86 ? 2.762 13.867 9.961 1 81.5 86 TYR A CA 1
ATOM 625 C C . TYR A 1 86 ? 3.875 13.383 9.039 1 81.5 86 TYR A C 1
ATOM 627 O O . TYR A 1 86 ? 3.896 12.219 8.641 1 81.5 86 TYR A O 1
ATOM 635 N N . ALA A 1 87 ? 4.73 14.289 8.781 1 86.69 87 ALA A N 1
ATOM 636 C CA . ALA A 1 87 ? 5.844 13.922 7.91 1 86.69 87 ALA A CA 1
ATOM 637 C C . ALA A 1 87 ? 6.754 12.898 8.578 1 86.69 87 ALA A C 1
ATOM 639 O O . ALA A 1 87 ? 7.215 11.953 7.938 1 86.69 87 ALA A O 1
ATOM 640 N N . ALA A 1 88 ? 7.016 13.086 9.859 1 88.5 88 ALA A N 1
ATOM 641 C CA . ALA A 1 88 ? 7.844 12.141 10.602 1 88.5 88 ALA A CA 1
ATOM 642 C C . ALA A 1 88 ? 7.207 10.758 10.625 1 88.5 88 ALA A C 1
ATOM 644 O O . ALA A 1 88 ? 7.895 9.75 10.445 1 88.5 88 ALA A O 1
ATOM 645 N N . ALA A 1 89 ? 5.922 10.68 10.836 1 90.81 89 ALA A N 1
ATOM 646 C CA . ALA A 1 89 ? 5.211 9.398 10.852 1 90.81 89 ALA A CA 1
ATOM 647 C C . ALA A 1 89 ? 5.25 8.727 9.484 1 90.81 89 ALA A C 1
ATOM 649 O O . ALA A 1 89 ? 5.438 7.516 9.383 1 90.81 89 ALA A O 1
ATOM 650 N N . ALA A 1 90 ? 5.082 9.508 8.43 1 93.25 90 ALA A N 1
ATOM 651 C CA . ALA A 1 90 ? 5.109 8.977 7.066 1 93.25 90 ALA A CA 1
ATOM 652 C C . ALA A 1 90 ? 6.465 8.352 6.754 1 93.25 90 ALA A C 1
ATOM 654 O O . ALA A 1 90 ? 6.531 7.254 6.184 1 93.25 90 ALA A O 1
ATOM 655 N N . VAL A 1 91 ? 7.508 9.07 7.156 1 96.19 91 VAL A N 1
ATOM 656 C CA . VAL A 1 91 ? 8.852 8.57 6.898 1 96.19 91 VAL A CA 1
ATOM 657 C C . VAL A 1 91 ? 9.086 7.281 7.688 1 96.19 91 VAL A C 1
ATOM 659 O O . VAL A 1 91 ? 9.625 6.309 7.16 1 96.19 91 VAL A O 1
ATOM 662 N N . LEU A 1 92 ? 8.633 7.277 8.914 1 96.38 92 LEU A N 1
ATOM 663 C CA . LEU A 1 92 ? 8.82 6.086 9.727 1 96.38 92 LEU A CA 1
ATOM 664 C C . LEU A 1 92 ? 8.102 4.887 9.117 1 96.38 92 LEU A C 1
ATOM 666 O O . LEU A 1 92 ? 8.695 3.816 8.961 1 96.38 92 LEU A O 1
ATOM 670 N N . ILE A 1 93 ? 6.84 5.031 8.75 1 98 93 ILE A N 1
ATOM 671 C CA . ILE A 1 93 ? 6.035 3.943 8.203 1 98 93 ILE A CA 1
ATOM 672 C C . ILE A 1 93 ? 6.641 3.459 6.891 1 98 93 ILE A C 1
ATOM 674 O O . ILE A 1 93 ? 6.781 2.252 6.672 1 98 93 ILE A O 1
ATOM 678 N N . SER A 1 94 ? 6.988 4.395 6 1 98.62 94 SER A N 1
ATOM 679 C CA . SER A 1 94 ? 7.559 4 4.715 1 98.62 94 SER A CA 1
ATOM 680 C C . SER A 1 94 ? 8.938 3.373 4.891 1 98.62 94 SER A C 1
ATOM 682 O O . SER A 1 94 ? 9.312 2.467 4.145 1 98.62 94 SER A O 1
ATOM 684 N N . THR A 1 95 ? 9.742 3.836 5.883 1 98.81 95 THR A N 1
ATOM 685 C CA . THR A 1 95 ? 11.031 3.227 6.168 1 98.81 95 THR A CA 1
ATOM 686 C C . THR A 1 95 ? 10.859 1.78 6.625 1 98.81 95 THR A C 1
ATOM 688 O O . THR A 1 95 ? 11.578 0.89 6.164 1 98.81 95 THR A O 1
ATOM 691 N N . LEU A 1 96 ? 9.906 1.578 7.488 1 98.81 96 LEU A N 1
ATOM 692 C CA . LEU A 1 96 ? 9.648 0.217 7.945 1 98.81 96 LEU A CA 1
ATOM 693 C C . LEU A 1 96 ? 9.227 -0.675 6.781 1 98.81 96 LEU A C 1
ATOM 695 O O . LEU A 1 96 ? 9.617 -1.845 6.719 1 98.81 96 LEU A O 1
ATOM 699 N N . HIS A 1 97 ? 8.43 -0.14 5.914 1 98.88 97 HIS A N 1
ATOM 700 C CA . HIS A 1 97 ? 8.055 -0.882 4.715 1 98.88 97 HIS A CA 1
ATOM 701 C C . HIS A 1 97 ? 9.273 -1.242 3.881 1 98.88 97 HIS A C 1
ATOM 703 O O . HIS A 1 97 ? 9.406 -2.379 3.424 1 98.88 97 HIS A O 1
ATOM 709 N N . HIS A 1 98 ? 10.219 -0.3 3.695 1 98.94 98 HIS A N 1
ATOM 710 C CA . HIS A 1 98 ? 11.43 -0.548 2.92 1 98.94 98 HIS A CA 1
ATOM 711 C C . HIS A 1 98 ? 12.344 -1.541 3.629 1 98.94 98 HIS A C 1
ATOM 713 O O . HIS A 1 98 ? 12.969 -2.391 2.984 1 98.94 98 HIS A O 1
ATOM 719 N N . VAL A 1 99 ? 12.453 -1.466 4.941 1 98.88 99 VAL A N 1
ATOM 720 C CA . VAL A 1 99 ? 13.281 -2.402 5.695 1 98.88 99 VAL A CA 1
ATOM 721 C C . VAL A 1 99 ? 12.758 -3.824 5.508 1 98.88 99 VAL A C 1
ATOM 723 O O . VAL A 1 99 ? 13.523 -4.742 5.215 1 98.88 99 VAL A O 1
ATOM 726 N N . SER A 1 100 ? 11.461 -3.998 5.68 1 98.88 100 SER A N 1
ATOM 727 C CA . SER A 1 100 ? 10.867 -5.32 5.52 1 98.88 100 SER A CA 1
ATOM 728 C C . SER A 1 100 ? 11.031 -5.832 4.094 1 98.88 100 SER A C 1
ATOM 730 O O . SER A 1 100 ? 11.336 -7.008 3.883 1 98.88 100 SER A O 1
ATOM 732 N N . SER A 1 101 ? 10.836 -4.945 3.113 1 98.88 101 SER A N 1
ATOM 733 C CA . SER A 1 101 ? 10.984 -5.332 1.714 1 98.88 101 SER A CA 1
ATOM 734 C C . SER A 1 101 ? 12.422 -5.742 1.404 1 98.88 101 SER A C 1
ATOM 736 O O . SER A 1 101 ? 12.648 -6.723 0.689 1 98.88 101 SER A O 1
ATOM 738 N N . ALA A 1 102 ? 13.414 -4.992 1.921 1 98.88 102 ALA A N 1
ATOM 739 C CA . ALA A 1 102 ? 14.82 -5.301 1.676 1 98.88 102 ALA A CA 1
ATOM 740 C C . ALA A 1 102 ? 15.18 -6.68 2.223 1 98.88 102 ALA A C 1
ATOM 742 O O . ALA A 1 102 ? 15.805 -7.488 1.527 1 98.88 102 ALA A O 1
ATOM 743 N N . PHE A 1 103 ? 14.758 -6.977 3.436 1 98.81 103 PHE A N 1
ATOM 744 C CA . PHE A 1 103 ? 15.055 -8.273 4.043 1 98.81 103 PHE A CA 1
ATOM 745 C C . PHE A 1 103 ? 14.367 -9.398 3.281 1 98.81 103 PHE A C 1
ATOM 747 O O . PHE A 1 103 ? 14.961 -10.453 3.049 1 98.81 103 PHE A O 1
ATOM 754 N N . TYR A 1 104 ? 13.156 -9.188 2.959 1 98.75 104 TYR A N 1
ATOM 755 C CA . TYR A 1 104 ? 12.406 -10.227 2.26 1 98.75 104 TYR A CA 1
ATOM 756 C C . TYR A 1 104 ? 13.016 -10.508 0.889 1 98.75 104 TYR A C 1
ATOM 758 O O . TYR A 1 104 ? 13.164 -11.664 0.494 1 98.75 104 TYR A O 1
ATOM 766 N N . CYS A 1 105 ? 13.328 -9.484 0.101 1 98.56 105 CYS A N 1
ATOM 767 C CA . CYS A 1 105 ? 13.969 -9.641 -1.199 1 98.56 105 CYS A CA 1
ATOM 768 C C . CYS A 1 105 ? 15.328 -10.312 -1.059 1 98.56 105 CYS A C 1
ATOM 770 O O . CYS A 1 105 ? 15.703 -11.148 -1.884 1 98.56 105 CYS A O 1
ATOM 772 N N . TYR A 1 106 ? 16.062 -9.93 -0.044 1 98.62 106 TYR A N 1
ATOM 773 C CA . TYR A 1 106 ? 17.359 -10.586 0.178 1 98.62 106 TYR A CA 1
ATOM 774 C C . TYR A 1 106 ? 17.172 -12.078 0.402 1 98.62 106 TYR A C 1
ATOM 776 O O . TYR A 1 106 ? 17.906 -12.891 -0.166 1 98.62 106 TYR A O 1
ATOM 784 N N . GLY A 1 107 ? 16.203 -12.383 1.254 1 98.44 107 GLY A N 1
ATOM 785 C CA . GLY A 1 107 ? 15.922 -13.789 1.482 1 98.44 107 GLY A CA 1
ATOM 786 C C . GLY A 1 107 ? 15.57 -14.539 0.213 1 98.44 107 GLY A C 1
ATOM 787 O O . GLY A 1 107 ? 16.062 -15.648 -0.02 1 98.44 107 GLY A O 1
ATOM 788 N N . ARG A 1 108 ? 14.734 -13.945 -0.569 1 97.94 108 ARG A N 1
ATOM 789 C CA . ARG A 1 108 ? 14.352 -14.586 -1.825 1 97.94 108 ARG A CA 1
ATOM 790 C C . ARG A 1 108 ? 15.547 -14.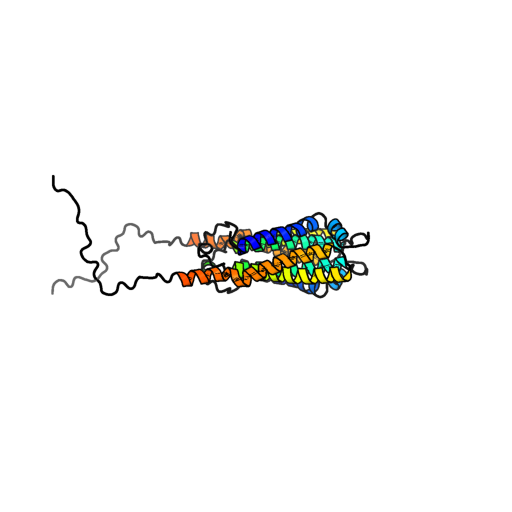727 -2.754 1 97.94 108 ARG A C 1
ATOM 792 O O . ARG A 1 108 ? 15.719 -15.766 -3.4 1 97.94 108 ARG A O 1
ATOM 799 N N . TYR A 1 109 ? 16.328 -13.734 -2.865 1 97.81 109 TYR A N 1
ATOM 800 C CA . TYR A 1 109 ? 17.531 -13.805 -3.691 1 97.81 109 TYR A CA 1
ATOM 801 C C . TYR A 1 109 ? 18.453 -14.914 -3.223 1 97.81 109 TYR A C 1
ATOM 803 O O . TYR A 1 109 ? 18.953 -15.695 -4.035 1 97.81 109 TYR A O 1
ATOM 811 N N . ALA A 1 110 ? 18.703 -15 -1.947 1 97.88 110 ALA A N 1
ATOM 812 C CA . ALA A 1 110 ? 19.594 -16 -1.368 1 97.88 110 ALA A CA 1
ATOM 813 C C . ALA A 1 110 ? 19.094 -17.422 -1.668 1 97.88 110 ALA A C 1
ATOM 815 O O . ALA A 1 110 ? 19.891 -18.344 -1.853 1 97.88 110 ALA A O 1
ATOM 816 N N . TRP A 1 111 ? 17.797 -17.531 -1.77 1 95.94 111 TRP A N 1
ATOM 817 C CA . TRP A 1 111 ? 17.203 -18.844 -1.99 1 95.94 111 TRP A CA 1
ATOM 818 C C . TRP A 1 111 ? 17.141 -19.172 -3.479 1 95.94 111 TRP A C 1
ATOM 820 O O . TRP A 1 111 ? 17.328 -20.328 -3.879 1 95.94 111 TRP A O 1
ATOM 830 N N . THR A 1 112 ? 16.984 -18.25 -4.383 1 95.44 112 THR A N 1
ATOM 831 C CA . THR A 1 112 ? 16.672 -18.516 -5.781 1 95.44 112 THR A CA 1
ATOM 832 C C . THR A 1 112 ? 17.812 -18.062 -6.691 1 95.44 112 THR A C 1
ATOM 834 O O . THR A 1 112 ? 17.906 -18.484 -7.844 1 95.44 112 THR A O 1
ATOM 837 N N . ASP A 1 113 ? 18.562 -17.047 -6.246 1 96.25 113 ASP A N 1
ATOM 838 C CA . ASP A 1 113 ? 19.641 -16.422 -7.008 1 96.25 113 ASP A CA 1
ATOM 839 C C . ASP A 1 113 ? 19.094 -15.633 -8.188 1 96.25 113 ASP A C 1
ATOM 841 O O . ASP A 1 113 ? 19.781 -15.453 -9.195 1 96.25 113 ASP A O 1
ATOM 845 N N . GLU A 1 114 ? 17.875 -15.266 -8.094 1 95.5 114 GLU A N 1
ATOM 846 C CA . GLU A 1 114 ? 17.281 -14.469 -9.172 1 95.5 114 GLU A CA 1
ATOM 847 C C . GLU A 1 114 ? 17.609 -12.984 -8.984 1 95.5 114 GLU A C 1
ATOM 849 O O . GLU A 1 114 ? 17.297 -12.406 -7.945 1 95.5 114 GLU A O 1
ATOM 854 N N . THR A 1 115 ? 18.125 -12.383 -9.984 1 95.25 115 THR A N 1
ATOM 855 C CA . THR A 1 115 ? 18.656 -11.031 -9.906 1 95.25 115 THR A CA 1
ATOM 856 C C . THR A 1 115 ? 17.547 -10.008 -9.703 1 95.25 115 THR A C 1
ATOM 858 O O . THR A 1 115 ? 17.781 -8.922 -9.18 1 95.25 115 THR A O 1
ATOM 861 N N . GLY A 1 116 ? 16.391 -10.336 -10.133 1 96.62 116 GLY A N 1
ATOM 862 C CA . GLY A 1 116 ? 15.273 -9.438 -9.875 1 96.62 116 GLY A CA 1
ATOM 863 C C . GLY A 1 116 ? 15.094 -9.117 -8.406 1 96.62 116 GLY A C 1
ATOM 864 O O . GLY A 1 116 ? 14.82 -7.965 -8.047 1 96.62 116 GLY A O 1
ATOM 865 N N . PHE A 1 117 ? 15.297 -10.07 -7.539 1 98.38 117 PHE A N 1
ATOM 866 C CA . PHE A 1 117 ? 15.188 -9.859 -6.102 1 98.38 117 PHE A CA 1
ATOM 867 C C . PHE A 1 117 ? 16.344 -9.008 -5.594 1 98.38 117 PHE A C 1
ATOM 869 O O . PHE A 1 117 ? 16.188 -8.234 -4.652 1 98.38 117 PHE A O 1
ATOM 876 N N . LEU A 1 118 ? 17.453 -9.156 -6.234 1 97.94 118 LEU A N 1
ATOM 877 C CA . LEU A 1 118 ? 18.609 -8.344 -5.848 1 97.94 118 LEU A CA 1
ATOM 878 C C . LEU A 1 118 ? 18.359 -6.867 -6.137 1 97.94 118 LEU A C 1
ATOM 880 O O . LEU A 1 118 ? 18.75 -6 -5.352 1 97.94 118 LEU A O 1
ATOM 884 N N . LEU A 1 119 ? 17.766 -6.59 -7.254 1 97.69 119 LEU A N 1
ATOM 885 C CA . LEU A 1 119 ? 17.406 -5.219 -7.602 1 97.69 119 LEU A CA 1
ATOM 886 C C . LEU A 1 119 ? 16.422 -4.641 -6.594 1 97.69 119 LEU A C 1
ATOM 888 O O . LEU A 1 119 ? 16.562 -3.488 -6.172 1 97.69 119 LEU A O 1
ATOM 892 N N . GLY A 1 120 ? 15.383 -5.457 -6.23 1 98.25 120 GLY A N 1
ATOM 893 C CA . GLY A 1 120 ? 14.461 -5.027 -5.195 1 98.25 120 GLY A CA 1
ATOM 894 C C . GLY A 1 120 ? 15.125 -4.781 -3.857 1 98.25 120 GLY A C 1
ATOM 895 O O . GLY A 1 120 ? 14.836 -3.793 -3.182 1 98.25 120 GLY A O 1
ATOM 896 N N . CYS A 1 121 ? 16.016 -5.625 -3.531 1 98.62 121 CYS A N 1
ATOM 897 C CA . CYS A 1 121 ? 16.75 -5.496 -2.285 1 98.62 121 CYS A CA 1
ATOM 898 C C . CYS A 1 121 ? 17.578 -4.211 -2.271 1 98.62 121 CYS A C 1
ATOM 900 O O . CYS A 1 121 ? 17.547 -3.455 -1.302 1 98.62 121 CYS A O 1
ATOM 902 N N . ALA A 1 122 ? 18.297 -3.941 -3.322 1 98.69 122 ALA A N 1
ATOM 903 C CA . ALA A 1 122 ? 19.141 -2.76 -3.424 1 98.69 122 ALA A CA 1
ATOM 904 C C . ALA A 1 122 ? 18.312 -1.479 -3.328 1 98.69 122 ALA A C 1
ATOM 906 O O . ALA A 1 122 ? 18.641 -0.583 -2.543 1 98.69 122 ALA A O 1
ATOM 907 N N . GLY A 1 123 ? 17.297 -1.376 -4.117 1 98.69 123 GLY A N 1
ATOM 908 C CA . GLY A 1 123 ? 16.438 -0.201 -4.086 1 98.69 123 GLY A CA 1
ATOM 909 C C . GLY A 1 123 ? 15.828 0.051 -2.721 1 98.69 123 GLY A C 1
ATOM 910 O O . GLY A 1 123 ? 15.852 1.178 -2.221 1 98.69 123 GLY A O 1
ATOM 911 N N . SER A 1 124 ? 15.289 -0.996 -2.086 1 98.88 124 SER A N 1
ATOM 912 C CA . SER A 1 124 ? 14.672 -0.854 -0.772 1 98.88 124 SER A CA 1
ATOM 913 C C . SER A 1 124 ? 15.711 -0.524 0.296 1 98.88 124 SER A C 1
ATOM 915 O O . SER A 1 124 ? 15.414 0.201 1.249 1 98.88 124 SER A O 1
ATOM 917 N N . THR A 1 125 ? 16.922 -1.045 0.14 1 98.88 125 THR A N 1
ATOM 918 C CA . THR A 1 125 ? 17.984 -0.723 1.083 1 98.88 125 THR A CA 1
ATOM 919 C C . THR A 1 125 ? 18.344 0.755 0.998 1 98.88 125 THR A C 1
ATOM 921 O O . THR A 1 125 ? 18.562 1.409 2.023 1 98.88 125 THR A O 1
ATOM 924 N N . ILE A 1 126 ? 18.422 1.281 -0.156 1 98.88 126 ILE A N 1
ATOM 925 C CA . ILE A 1 126 ? 18.734 2.689 -0.369 1 98.88 126 ILE A CA 1
ATOM 926 C C . ILE A 1 126 ? 17.688 3.562 0.321 1 98.88 126 ILE A C 1
ATOM 928 O O . ILE A 1 126 ? 18.031 4.484 1.066 1 98.88 126 ILE A O 1
ATOM 932 N N . PHE A 1 127 ? 16.469 3.209 0.189 1 98.81 127 PHE A N 1
ATOM 933 C CA . PHE A 1 127 ? 15.422 4.059 0.75 1 98.81 127 PHE A CA 1
ATOM 934 C C . PHE A 1 127 ? 15.227 3.77 2.234 1 98.81 127 PHE A C 1
ATOM 936 O O . PHE A 1 127 ? 14.844 4.656 3 1 98.81 127 PHE A O 1
ATOM 943 N N . ALA A 1 128 ? 15.5 2.543 2.678 1 98.81 128 ALA A N 1
ATOM 944 C CA . ALA A 1 128 ? 15.523 2.289 4.117 1 98.81 128 ALA A CA 1
ATOM 945 C C . ALA A 1 128 ? 16.578 3.146 4.809 1 98.81 128 ALA A C 1
ATOM 947 O O . ALA A 1 128 ? 16.297 3.771 5.836 1 98.81 128 ALA A O 1
ATOM 948 N N . THR A 1 129 ? 17.766 3.229 4.207 1 98.75 129 THR A N 1
ATOM 949 C CA . THR A 1 129 ? 18.859 4.008 4.781 1 98.75 129 THR A CA 1
ATOM 950 C C . THR A 1 129 ? 18.547 5.496 4.742 1 98.75 129 THR A C 1
ATOM 952 O O . THR A 1 129 ? 18.766 6.211 5.723 1 98.75 129 THR A O 1
ATOM 955 N N . PHE A 1 130 ? 17.969 5.941 3.637 1 98.5 130 PHE A N 1
ATOM 956 C CA . PHE A 1 130 ? 17.562 7.336 3.514 1 98.5 130 PHE A CA 1
ATOM 957 C C . PHE A 1 130 ? 16.484 7.68 4.527 1 98.5 130 PHE A C 1
ATOM 959 O O . PHE A 1 130 ? 16.516 8.75 5.141 1 98.5 130 PHE A O 1
ATOM 966 N N . GLY A 1 131 ? 15.57 6.828 4.691 1 98 131 GLY A N 1
ATOM 967 C CA . GLY A 1 131 ? 14.523 7.043 5.684 1 98 131 GLY A CA 1
ATOM 968 C C . GLY A 1 131 ? 15.055 7.094 7.102 1 98 131 GLY A C 1
ATOM 969 O O . GLY A 1 131 ? 14.664 7.961 7.887 1 98 131 GLY A O 1
ATOM 970 N N . ILE A 1 132 ? 15.938 6.168 7.441 1 97.75 132 ILE A N 1
ATOM 971 C CA . ILE A 1 132 ? 16.562 6.152 8.758 1 97.75 132 ILE A CA 1
ATOM 972 C C . ILE A 1 132 ? 17.312 7.461 8.992 1 97.75 132 ILE A C 1
ATOM 974 O O . ILE A 1 132 ? 17.219 8.047 10.07 1 97.75 132 ILE A O 1
ATOM 978 N N . TYR A 1 133 ? 18 7.918 7.949 1 96.69 133 TYR A N 1
ATOM 979 C CA . TYR A 1 133 ? 18.672 9.203 8.023 1 96.69 133 TYR A CA 1
ATOM 980 C C . TYR A 1 133 ? 17.703 10.328 8.328 1 96.69 133 TYR A C 1
ATOM 982 O O . TYR A 1 133 ? 17.953 11.172 9.188 1 96.69 133 TYR A O 1
ATOM 990 N N . CYS A 1 134 ? 16.562 10.375 7.68 1 93.69 134 CYS A N 1
ATOM 991 C CA . CYS A 1 134 ? 15.555 11.414 7.895 1 93.69 134 CYS A CA 1
ATOM 992 C C . CYS A 1 134 ? 14.977 11.328 9.305 1 93.69 134 CYS A C 1
ATOM 994 O O . CYS A 1 134 ? 14.789 12.352 9.961 1 93.69 134 CYS A O 1
ATOM 996 N N . VAL A 1 135 ? 14.727 10.156 9.836 1 91.56 135 VAL A N 1
ATOM 997 C CA . VAL A 1 135 ? 14.125 9.953 11.148 1 91.56 135 VAL A CA 1
ATOM 998 C C . VAL A 1 135 ? 15.094 10.422 12.234 1 91.56 135 VAL A C 1
ATOM 1000 O O . VAL A 1 135 ? 14.68 11.023 13.227 1 91.56 135 VAL A O 1
ATOM 1003 N N . LEU A 1 136 ? 16.359 10.281 11.969 1 90.88 136 LEU A N 1
ATOM 1004 C CA . LEU A 1 136 ? 17.359 10.555 13 1 90.88 136 LEU A CA 1
ATOM 1005 C C . LEU A 1 136 ? 17.828 12.008 12.938 1 90.88 136 LEU A C 1
ATOM 1007 O O . LEU A 1 136 ? 18.125 12.609 13.977 1 90.88 136 LEU A O 1
ATOM 1011 N N . PHE A 1 137 ? 17.797 12.656 11.742 1 88.06 137 PHE A N 1
ATOM 1012 C CA . PHE A 1 137 ? 18.547 13.891 11.633 1 88.06 137 PHE A CA 1
ATOM 1013 C C . PHE A 1 137 ? 17.703 14.992 10.992 1 88.06 137 PHE A C 1
ATOM 1015 O O . PHE A 1 137 ? 18.078 16.156 11.023 1 88.06 137 PHE A O 1
ATOM 1022 N N . ALA A 1 138 ? 16.703 14.766 10.328 1 77.94 138 ALA A N 1
ATOM 1023 C CA . ALA A 1 138 ? 15.969 15.805 9.602 1 77.94 138 ALA A CA 1
ATOM 1024 C C . ALA A 1 138 ? 15.141 16.656 10.555 1 77.94 138 ALA A C 1
ATOM 1026 O O . ALA A 1 138 ? 14.852 17.828 10.266 1 77.94 138 ALA A O 1
ATOM 1027 N N . GLY A 1 139 ? 14.688 16.094 11.648 1 64.19 139 GLY A N 1
ATOM 1028 C CA . GLY A 1 139 ? 14 16.922 12.633 1 64.19 139 GLY A CA 1
ATOM 1029 C C . GLY A 1 139 ? 14.93 17.844 13.391 1 64.19 139 GLY A C 1
ATOM 1030 O O . GLY A 1 139 ? 14.5 18.891 13.906 1 64.19 139 GLY A O 1
ATOM 1031 N N . ASP A 1 140 ? 16.172 17.391 13.523 1 55.66 140 ASP A N 1
ATOM 1032 C CA . ASP A 1 140 ? 17.141 18.141 14.328 1 55.66 140 ASP A CA 1
ATOM 1033 C C . ASP A 1 140 ? 17.5 19.453 13.648 1 55.66 140 ASP A C 1
ATOM 1035 O O . ASP A 1 140 ? 17.828 20.438 14.328 1 55.66 140 ASP A O 1
ATOM 1039 N N . LYS A 1 141 ? 17.625 19.516 12.422 1 50.28 141 LYS A N 1
ATOM 1040 C CA . LYS A 1 141 ? 17.969 20.844 11.914 1 50.28 141 LYS A CA 1
ATOM 1041 C C . LYS A 1 141 ? 16.969 21.891 12.367 1 50.28 141 LYS A C 1
ATOM 1043 O O . LYS A 1 141 ? 17.266 23.094 12.383 1 50.28 141 LYS A O 1
ATOM 1048 N N . ALA A 1 142 ? 15.805 21.406 12.891 1 45.62 142 ALA A N 1
ATOM 1049 C CA . ALA A 1 142 ? 14.945 22.359 13.594 1 45.62 142 ALA A CA 1
ATOM 1050 C C . ALA A 1 142 ? 15.531 22.734 14.953 1 45.62 142 ALA A C 1
ATOM 1052 O O . ALA A 1 142 ? 15.383 23.859 15.414 1 45.62 142 ALA A O 1
ATOM 1053 N N . MET A 1 143 ? 16.281 21.672 15.461 1 43.91 143 MET A N 1
ATOM 1054 C CA . MET A 1 143 ? 16.828 21.969 16.781 1 43.91 143 MET A CA 1
ATOM 1055 C C . MET A 1 143 ? 18.078 22.828 16.672 1 43.91 143 MET A C 1
ATOM 1057 O O . MET A 1 143 ? 18.422 23.562 17.609 1 43.91 143 MET A O 1
ATOM 1061 N N . THR A 1 144 ? 18.812 22.578 15.688 1 44.22 144 THR A N 1
ATOM 1062 C CA . THR A 1 144 ? 20.016 23.391 15.648 1 44.22 144 THR A CA 1
ATOM 1063 C C . THR A 1 144 ? 19.656 24.859 15.469 1 44.22 144 THR A C 1
ATOM 1065 O O . THR A 1 144 ? 20.422 25.75 15.867 1 44.22 144 THR A O 1
ATOM 1068 N N . SER A 1 145 ? 18.547 25 14.75 1 42.84 145 SER A N 1
ATOM 1069 C CA . SER A 1 145 ? 18.312 26.422 14.508 1 42.84 145 SER A CA 1
ATOM 1070 C C . SER A 1 145 ? 17.859 27.141 15.773 1 42.84 145 SER A C 1
ATOM 1072 O O . SER A 1 145 ? 17.906 28.359 15.859 1 42.84 145 SER A O 1
ATOM 1074 N N . ARG A 1 146 ? 17.406 26.219 16.734 1 42.59 146 ARG A N 1
ATOM 1075 C CA . ARG A 1 146 ? 16.922 26.875 17.938 1 42.59 146 ARG A CA 1
ATOM 1076 C C . ARG A 1 146 ? 18.078 27.328 18.828 1 42.59 146 ARG A C 1
ATOM 1078 O O . ARG A 1 146 ? 17.969 28.344 19.516 1 42.59 146 ARG A O 1
ATOM 1085 N N . TYR A 1 147 ? 19.188 26.609 18.719 1 46.69 147 TYR A N 1
ATOM 1086 C CA . TYR A 1 147 ? 20.25 26.953 19.672 1 46.69 147 TYR A CA 1
ATOM 1087 C C . TYR A 1 147 ? 21.078 28.125 19.141 1 46.69 147 TYR A C 1
ATOM 1089 O O . TYR A 1 147 ? 21.812 28.766 19.906 1 46.69 147 TYR A O 1
ATOM 1097 N N . HIS A 1 148 ? 20.984 28.234 17.859 1 45.28 148 HIS A N 1
ATOM 1098 C CA . HIS A 1 148 ? 21.938 29.266 17.438 1 45.28 148 HIS A CA 1
ATOM 1099 C C . HIS A 1 148 ? 21.328 30.656 17.547 1 45.28 148 HIS A C 1
ATOM 1101 O O . HIS A 1 148 ? 21.984 31.656 17.266 1 45.28 148 HIS A O 1
ATOM 1107 N N . LYS A 1 149 ? 19.984 30.625 17.797 1 40.34 149 LYS A N 1
ATOM 1108 C CA . LYS A 1 149 ? 19.562 32.031 17.859 1 40.34 149 LYS A CA 1
ATOM 1109 C C . LYS A 1 149 ? 20.031 32.688 19.156 1 40.34 149 LYS A C 1
ATOM 1111 O O . LYS A 1 149 ? 19.219 32.969 20.031 1 40.34 149 LYS A O 1
ATOM 1116 N N . PHE A 1 150 ? 20.891 31.969 19.891 1 40.59 150 PHE A N 1
ATOM 1117 C CA . PHE A 1 150 ? 21.375 32.812 20.984 1 40.59 150 PHE A CA 1
ATOM 1118 C C . PHE A 1 150 ? 21.969 34.125 20.438 1 40.59 150 PHE A C 1
ATOM 1120 O O . PHE A 1 150 ? 22.953 34.094 19.703 1 40.59 150 PHE A O 1
ATOM 1127 N N . ASP A 1 151 ? 21.125 35.031 20.156 1 37.34 151 ASP A N 1
ATOM 1128 C CA . ASP A 1 151 ? 21.547 36.406 19.938 1 37.34 151 ASP A CA 1
ATOM 1129 C C . ASP A 1 151 ? 22.703 36.781 20.859 1 37.34 151 ASP A C 1
ATOM 1131 O O . ASP A 1 151 ? 22.625 36.594 22.078 1 37.34 151 ASP A O 1
ATOM 1135 N N . GLN A 1 152 ? 23.953 36.594 20.469 1 39.38 152 GLN A N 1
ATOM 1136 C CA . GLN A 1 152 ? 25.125 37.219 21.062 1 39.38 152 GLN A CA 1
ATOM 1137 C C . GLN A 1 152 ? 24.812 38.625 21.547 1 39.38 152 GLN A C 1
ATOM 1139 O O . GLN A 1 152 ? 24.922 39.594 20.781 1 39.38 152 GLN A O 1
ATOM 1144 N N . SER A 1 153 ? 23.656 38.906 22.031 1 38.88 153 SER A N 1
ATOM 1145 C CA . SER A 1 153 ? 23.594 40.219 22.625 1 38.88 153 SER A CA 1
ATOM 1146 C C . SER A 1 153 ? 24.844 40.531 23.453 1 38.88 153 SER A C 1
ATOM 1148 O O . SER A 1 153 ? 25.266 39.688 24.266 1 38.88 153 SER A O 1
ATOM 1150 N N . THR A 1 154 ? 25.828 41.25 22.859 1 38.62 154 THR A N 1
ATOM 1151 C CA . THR A 1 154 ? 27.047 41.906 23.281 1 38.62 154 THR 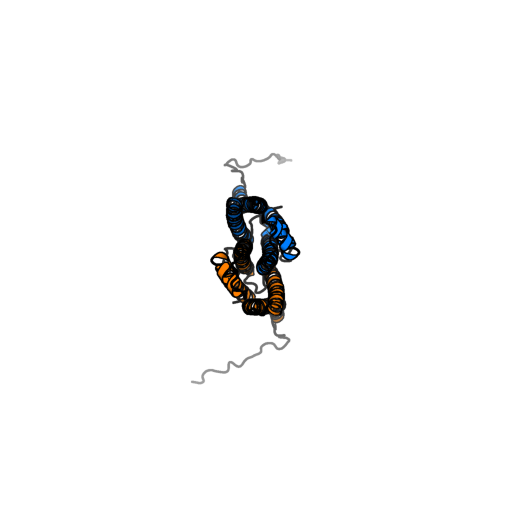A CA 1
ATOM 1152 C C . THR A 1 154 ? 26.938 42.344 24.734 1 38.62 154 THR A C 1
ATOM 1154 O O . THR A 1 154 ? 25.906 42.875 25.156 1 38.62 154 THR A O 1
ATOM 1157 N N . SER A 1 155 ? 27.562 41.625 25.641 1 34.91 155 SER A N 1
ATOM 1158 C CA . SER A 1 155 ? 27.906 41.906 27.031 1 34.91 155 SER A CA 1
ATOM 1159 C C . SER A 1 155 ? 28.469 43.344 27.156 1 34.91 155 SER A C 1
ATOM 1161 O O . SER A 1 155 ? 29.562 43.625 26.656 1 34.91 155 SER A O 1
ATOM 1163 N N . GLY A 1 156 ? 27.766 44.312 26.719 1 34.53 156 GLY A N 1
ATOM 1164 C CA . GLY A 1 156 ? 28.234 45.625 27.109 1 34.53 156 GLY A CA 1
ATOM 1165 C C . GLY A 1 156 ? 28.609 45.719 28.578 1 34.53 156 GLY A C 1
ATOM 1166 O O . GLY A 1 156 ? 27.75 45.656 29.453 1 34.53 156 GLY A O 1
ATOM 1167 N N . PHE A 1 157 ? 29.656 45.125 29.016 1 35.84 157 PHE A N 1
ATOM 1168 C CA . PHE A 1 157 ? 30.141 45.375 30.375 1 35.84 157 PHE A CA 1
ATOM 1169 C C . PHE A 1 157 ? 29.984 46.875 30.719 1 35.84 157 PHE A C 1
ATOM 1171 O O . PHE A 1 157 ? 29.844 47.719 29.828 1 35.84 157 PHE A O 1
ATOM 1178 N N . PRO A 1 158 ? 30.734 47.469 31.969 1 41.72 158 PRO A N 1
ATOM 1179 C CA . PRO A 1 158 ? 30.391 48.625 32.781 1 41.72 158 PRO A CA 1
ATOM 1180 C C . PRO A 1 158 ? 30.391 49.938 32 1 41.72 158 PRO A C 1
ATOM 1182 O O . PRO A 1 158 ? 30.062 51 32.562 1 41.72 158 PRO A O 1
ATOM 1185 N N . PHE A 1 159 ? 31.484 50.031 31.078 1 34.97 159 PHE A N 1
ATOM 1186 C CA . PHE A 1 159 ? 31.906 51.375 30.688 1 34.97 159 PHE A CA 1
ATOM 1187 C C . PHE A 1 159 ? 30.812 52.094 29.906 1 34.97 159 PHE A C 1
ATOM 1189 O O . PHE A 1 159 ? 30.25 51.5 28.969 1 34.97 159 PHE A O 1
ATOM 1196 N N . SER A 1 160 ? 30.078 52.906 30.656 1 33.91 160 SER A N 1
ATOM 1197 C CA . SER A 1 160 ? 29.156 53.969 30.234 1 33.91 160 SER A CA 1
ATOM 1198 C C . SER A 1 160 ? 29.656 54.656 28.969 1 33.91 160 SER A C 1
ATOM 1200 O O . SER A 1 160 ? 30.828 55 28.859 1 33.91 160 SER A O 1
ATOM 1202 N N . ASN A 1 161 ? 29.234 54.219 27.875 1 32.62 161 ASN A N 1
ATOM 1203 C CA . ASN A 1 161 ? 29.484 54.969 26.656 1 32.62 161 ASN A CA 1
ATOM 1204 C C . ASN A 1 161 ? 29.531 56.469 26.906 1 32.62 161 ASN A C 1
ATOM 1206 O O . ASN A 1 161 ? 28.547 57.031 27.375 1 32.62 161 ASN A O 1
ATOM 1210 N N . SER A 1 162 ? 30.781 56.938 27.109 1 32.97 162 SER A N 1
ATOM 1211 C CA . SER A 1 162 ? 31.312 58.312 27.219 1 32.97 162 SER A CA 1
ATOM 1212 C C . SER A 1 162 ? 30.484 59.281 26.375 1 32.97 162 SER A C 1
ATOM 1214 O O . SER A 1 162 ? 29.781 58.875 25.453 1 32.97 162 SER A O 1
ATOM 1216 N N . GLN A 1 163 ? 30.609 60.562 26.688 1 32.41 163 GLN A N 1
ATOM 1217 C CA . GLN A 1 163 ? 30.359 61.938 26.25 1 32.41 163 GLN A CA 1
ATOM 1218 C C . GLN A 1 163 ? 30.781 62.125 24.797 1 32.41 163 GLN A C 1
ATOM 1220 O O . GLN A 1 163 ? 31.969 62.031 24.484 1 32.41 163 GLN A O 1
ATOM 1225 N N . SER A 1 164 ? 30.344 61.312 23.797 1 30.16 164 SER A N 1
ATOM 1226 C CA . SER A 1 164 ? 30.844 61.844 22.547 1 30.16 164 SER A CA 1
ATOM 1227 C C . SER A 1 164 ? 30.938 63.375 22.594 1 30.16 164 SER A C 1
ATOM 1229 O O . SER A 1 164 ? 30.312 64 23.453 1 30.16 164 SER A O 1
ATOM 1231 N N . TYR A 1 165 ? 31.531 64.062 21.531 1 28.28 165 TYR A N 1
ATOM 1232 C CA . TYR A 1 165 ? 32.312 65.25 21.203 1 28.28 165 TYR A CA 1
ATOM 1233 C C . TYR A 1 165 ? 31.484 66.5 21.359 1 28.28 165 TYR A C 1
ATOM 1235 O O . TYR A 1 165 ? 32.031 67.625 21.375 1 28.28 165 TYR A O 1
ATOM 1243 N N . ARG A 1 166 ? 30.25 66.562 20.766 1 31.59 166 ARG A N 1
ATOM 1244 C CA . ARG A 1 166 ? 29.953 67.875 20.281 1 31.59 166 ARG A CA 1
ATOM 1245 C C . ARG A 1 166 ? 30.016 68.875 21.422 1 31.59 166 ARG A C 1
ATOM 1247 O O . ARG A 1 166 ? 29.344 68.75 22.453 1 31.59 166 ARG A O 1
ATOM 1254 N N . ALA A 1 167 ? 31.109 69.812 21.344 1 28.88 167 ALA A N 1
ATOM 1255 C CA . ALA A 1 167 ? 31.75 70.938 21.969 1 28.88 167 ALA A CA 1
ATOM 1256 C C . ALA A 1 167 ? 30.703 71.938 22.5 1 28.88 167 ALA A C 1
ATOM 1258 O O . ALA A 1 167 ? 29.547 71.875 22.078 1 28.88 167 ALA A O 1
ATOM 1259 N N . LYS A 1 168 ? 31.359 72.875 23.328 1 31.45 168 LYS A N 1
ATOM 1260 C CA . LYS A 1 168 ? 31.312 73.938 24.297 1 31.45 168 LYS A CA 1
ATOM 1261 C C . LYS A 1 168 ? 30.594 75.125 23.734 1 31.45 168 LYS A C 1
ATOM 1263 O O . LYS A 1 168 ? 30.734 76.25 24.266 1 31.45 168 LYS A O 1
ATOM 1268 N N . LYS A 1 169 ? 30.062 75.125 22.453 1 34.31 169 LYS A N 1
ATOM 1269 C CA . LYS A 1 169 ? 29.797 76.5 22.109 1 34.31 169 LYS A CA 1
ATOM 1270 C C . LYS A 1 169 ? 28.797 77.125 23.062 1 34.31 169 LYS A C 1
ATOM 1272 O O . LYS A 1 169 ? 27.594 76.875 22.969 1 34.31 169 LYS A O 1
ATOM 1277 N N . LYS A 1 170 ? 29.203 77.062 24.297 1 35.28 170 LYS A N 1
ATOM 1278 C CA . LYS A 1 170 ? 28.625 77.812 25.422 1 35.28 170 LYS A CA 1
ATOM 1279 C C . LYS A 1 170 ? 28.375 79.25 25.031 1 35.28 170 LYS A C 1
ATOM 1281 O O . LYS A 1 170 ? 27.344 79.812 25.375 1 35.28 170 LYS A O 1
ATOM 1286 N N . ALA A 1 171 ? 29.516 80 25.188 1 33.12 171 ALA A N 1
ATOM 1287 C CA . ALA A 1 171 ? 29.672 81.375 25.734 1 33.12 171 ALA A CA 1
ATOM 1288 C C . ALA A 1 171 ? 29.141 82.438 24.781 1 33.12 171 ALA A C 1
ATOM 1290 O O . ALA A 1 171 ? 29.047 83.625 25.141 1 33.12 171 ALA A O 1
ATOM 1291 N N . LEU A 1 172 ? 29.328 82.312 23.453 1 29.58 172 LEU A N 1
ATOM 1292 C CA . LEU A 1 172 ? 29.25 83.562 22.781 1 29.58 172 LEU A CA 1
ATOM 1293 C C . LEU A 1 172 ? 27.797 84 22.578 1 29.58 172 LEU A C 1
ATOM 1295 O O . LEU A 1 172 ? 26.953 83.188 22.219 1 29.58 172 LEU A O 1
ATOM 1299 N N . MET B 1 1 ? -16.969 11.289 17.031 1 77.62 1 MET B N 1
ATOM 1300 C CA . MET B 1 1 ? -15.844 11.172 16.109 1 77.62 1 MET B CA 1
ATOM 1301 C C . MET B 1 1 ? -16.234 11.688 14.719 1 77.62 1 MET B C 1
ATOM 1303 O O . MET B 1 1 ? -17.359 11.516 14.281 1 77.62 1 MET B O 1
ATOM 1307 N N . SER B 1 2 ? -15.391 12.344 14.102 1 86.75 2 SER B N 1
ATOM 1308 C CA . SER B 1 2 ? -15.688 12.883 12.773 1 86.75 2 SER B CA 1
ATOM 1309 C C . SER B 1 2 ? -15.828 11.773 11.742 1 86.75 2 SER B C 1
ATOM 1311 O O . SER B 1 2 ? -15.375 10.648 11.969 1 86.75 2 SER B O 1
ATOM 1313 N N . ALA B 1 3 ? -16.594 12 10.719 1 91.12 3 ALA B N 1
ATOM 1314 C CA . ALA B 1 3 ? -16.75 11.055 9.609 1 91.12 3 ALA B CA 1
ATOM 1315 C C . ALA B 1 3 ? -15.398 10.617 9.062 1 91.12 3 ALA B C 1
ATOM 1317 O O . ALA B 1 3 ? -15.203 9.453 8.727 1 91.12 3 ALA B O 1
ATOM 1318 N N . ILE B 1 4 ? -14.453 11.477 8.984 1 92.88 4 ILE B N 1
ATOM 1319 C CA . ILE B 1 4 ? -13.133 11.188 8.445 1 92.88 4 ILE B CA 1
ATOM 1320 C C . ILE B 1 4 ? -12.383 10.25 9.391 1 92.88 4 ILE B C 1
ATOM 1322 O O . ILE B 1 4 ? -11.719 9.312 8.945 1 92.88 4 ILE B O 1
ATOM 1326 N N . ALA B 1 5 ? -12.469 10.516 10.688 1 91.69 5 ALA B N 1
ATOM 1327 C CA . ALA B 1 5 ? -11.836 9.625 11.656 1 91.69 5 ALA B CA 1
ATOM 1328 C C . ALA B 1 5 ? -12.438 8.227 11.586 1 91.69 5 ALA B C 1
ATOM 1330 O O . ALA B 1 5 ? -11.719 7.227 11.617 1 91.69 5 ALA B O 1
ATOM 1331 N N . SER B 1 6 ? -13.75 8.125 11.523 1 95.25 6 SER B N 1
ATOM 1332 C CA . SER B 1 6 ? -14.43 6.836 11.414 1 95.25 6 SER B CA 1
ATOM 1333 C C . SER B 1 6 ? -14.008 6.102 10.141 1 95.25 6 SER B C 1
ATOM 1335 O O . SER B 1 6 ? -13.734 4.898 10.172 1 95.25 6 SER B O 1
ATOM 1337 N N . TYR B 1 7 ? -13.938 6.805 9.055 1 97.19 7 TYR B N 1
ATOM 1338 C CA . TYR B 1 7 ? -13.469 6.227 7.805 1 97.19 7 TYR B CA 1
ATOM 1339 C C . TYR B 1 7 ? -12.047 5.695 7.941 1 97.19 7 TYR B C 1
ATOM 1341 O O . TYR B 1 7 ? -11.75 4.582 7.508 1 97.19 7 TYR B O 1
ATOM 1349 N N . SER B 1 8 ? -11.18 6.449 8.523 1 96.75 8 SER B N 1
ATOM 1350 C CA . SER B 1 8 ? -9.758 6.117 8.594 1 96.75 8 SER B CA 1
ATOM 1351 C C . SER B 1 8 ? -9.523 4.863 9.422 1 96.75 8 SER B C 1
ATOM 1353 O O . SER B 1 8 ? -8.781 3.967 9.016 1 96.75 8 SER B O 1
ATOM 1355 N N . PHE B 1 9 ? -10.164 4.762 10.555 1 97.25 9 PHE B N 1
ATOM 1356 C CA . PHE B 1 9 ? -9.984 3.58 11.391 1 97.25 9 PHE B CA 1
ATOM 1357 C C . PHE B 1 9 ? -10.656 2.363 10.758 1 97.25 9 PHE B C 1
ATOM 1359 O O . PHE B 1 9 ? -10.148 1.247 10.859 1 97.25 9 PHE B O 1
ATOM 1366 N N . GLY B 1 10 ? -11.828 2.537 10.18 1 98.5 10 GLY B N 1
ATOM 1367 C CA . GLY B 1 10 ? -12.469 1.446 9.453 1 98.5 10 GLY B CA 1
ATOM 1368 C C . GLY B 1 10 ? -11.633 0.935 8.297 1 98.5 10 GLY B C 1
ATOM 1369 O O . GLY B 1 10 ? -11.508 -0.276 8.102 1 98.5 10 GLY B O 1
ATOM 1370 N N . ASN B 1 11 ? -11.195 1.905 7.492 1 98.69 11 ASN B N 1
ATOM 1371 C CA . ASN B 1 11 ? -10.297 1.563 6.398 1 98.69 11 ASN B CA 1
ATOM 1372 C C . ASN B 1 11 ? -9.102 0.751 6.887 1 98.69 11 ASN B C 1
ATOM 1374 O O . ASN B 1 11 ? -8.742 -0.262 6.281 1 98.69 11 ASN B O 1
ATOM 1378 N N . PHE B 1 12 ? -8.469 1.156 8.008 1 98.69 12 PHE B N 1
ATOM 1379 C CA . PHE B 1 12 ? -7.324 0.431 8.547 1 98.69 12 PHE B CA 1
ATOM 1380 C C . PHE B 1 12 ? -7.727 -0.977 8.969 1 98.69 12 PHE B C 1
ATOM 1382 O O . PHE B 1 12 ? -7.008 -1.941 8.703 1 98.69 12 PHE B O 1
ATOM 1389 N N . ALA B 1 13 ? -8.812 -1.056 9.602 1 98.69 13 ALA B N 1
ATOM 1390 C CA . ALA B 1 13 ? -9.281 -2.367 10.039 1 98.69 13 ALA B CA 1
ATOM 1391 C C . ALA B 1 13 ? -9.492 -3.299 8.844 1 98.69 13 ALA B C 1
ATOM 1393 O O . ALA B 1 13 ? -9.086 -4.465 8.891 1 98.69 13 ALA B O 1
ATOM 1394 N N . TRP B 1 14 ? -10.102 -2.838 7.789 1 98.81 14 TRP B N 1
ATOM 1395 C CA . TRP B 1 14 ? -10.352 -3.66 6.609 1 98.81 14 TRP B CA 1
ATOM 1396 C C . TRP B 1 14 ? -9.039 -4.078 5.953 1 98.81 14 TRP B C 1
ATOM 1398 O O . TRP B 1 14 ? -8.859 -5.25 5.609 1 98.81 14 TRP B O 1
ATOM 1408 N N . LEU B 1 15 ? -8.094 -3.135 5.805 1 98.88 15 LEU B N 1
ATOM 1409 C CA . LEU B 1 15 ? -6.816 -3.447 5.18 1 98.88 15 LEU B CA 1
ATOM 1410 C C . LEU B 1 15 ? -5.996 -4.383 6.062 1 98.88 15 LEU B C 1
ATOM 1412 O O . LEU B 1 15 ? -5.305 -5.27 5.562 1 98.88 15 LEU B O 1
ATOM 1416 N N . ALA B 1 16 ? -6.09 -4.238 7.383 1 98.88 16 ALA B N 1
ATOM 1417 C CA . ALA B 1 16 ? -5.367 -5.113 8.305 1 98.88 16 ALA B CA 1
ATOM 1418 C C . ALA B 1 16 ? -5.941 -6.523 8.289 1 98.88 16 ALA B C 1
ATOM 1420 O O . ALA B 1 16 ? -5.207 -7.504 8.414 1 98.88 16 ALA B O 1
ATOM 1421 N N . THR B 1 17 ? -7.254 -6.59 8.172 1 98.5 17 THR B N 1
ATOM 1422 C CA . THR B 1 17 ? -7.906 -7.895 8.102 1 98.5 17 THR B CA 1
ATOM 1423 C C . THR B 1 17 ? -7.41 -8.688 6.898 1 98.5 17 THR B C 1
ATOM 1425 O O . THR B 1 17 ? -7.324 -9.914 6.945 1 98.5 17 THR B O 1
ATOM 1428 N N . GLN B 1 18 ? -7.035 -8.008 5.816 1 98.38 18 GLN B N 1
ATOM 1429 C CA . GLN B 1 18 ? -6.465 -8.656 4.641 1 98.38 18 GLN B CA 1
ATOM 1430 C C . GLN B 1 18 ? -4.949 -8.781 4.758 1 98.38 18 GLN B C 1
ATOM 1432 O O . GLN B 1 18 ? -4.387 -9.844 4.488 1 98.38 18 GLN B O 1
ATOM 1437 N N . GLY B 1 19 ? -4.32 -7.738 5.211 1 98.81 19 GLY B N 1
ATOM 1438 C CA . GLY B 1 19 ? -2.871 -7.637 5.203 1 98.81 19 GLY B CA 1
ATOM 1439 C C . GLY B 1 19 ? -2.199 -8.594 6.172 1 98.81 19 GLY B C 1
ATOM 1440 O O . GLY B 1 19 ? -1.184 -9.211 5.84 1 98.81 19 GLY B O 1
ATOM 1441 N N . LEU B 1 20 ? -2.686 -8.766 7.328 1 98.75 20 LEU B N 1
ATOM 1442 C CA . LEU B 1 20 ? -2.049 -9.594 8.344 1 98.75 20 LEU B CA 1
ATOM 1443 C C . LEU B 1 20 ? -2.002 -11.055 7.902 1 98.75 20 LEU B C 1
ATOM 1445 O O . LEU B 1 20 ? -0.938 -11.68 7.918 1 98.75 20 LEU B O 1
ATOM 1449 N N . PRO B 1 21 ? -3.145 -11.617 7.52 1 98.62 21 PRO B N 1
ATOM 1450 C CA . PRO B 1 21 ? -3.061 -13 7.043 1 98.62 21 PRO B CA 1
ATOM 1451 C C . PRO B 1 21 ? -2.189 -13.141 5.797 1 98.62 21 PRO B C 1
ATOM 1453 O O . PRO B 1 21 ? -1.546 -14.18 5.605 1 98.62 21 PRO B O 1
ATOM 1456 N N . LEU B 1 22 ? -2.156 -12.18 4.938 1 98.75 22 LEU B N 1
ATOM 1457 C CA . LEU B 1 22 ? -1.296 -12.242 3.764 1 98.75 22 LEU B CA 1
ATOM 1458 C C . LEU B 1 22 ? 0.174 -12.289 4.168 1 98.75 22 LEU B C 1
ATOM 1460 O O . LEU B 1 22 ? 0.983 -12.945 3.504 1 98.75 22 LEU B O 1
ATOM 1464 N N . VAL B 1 23 ? 0.491 -11.594 5.207 1 98.81 23 VAL B N 1
ATOM 1465 C CA . VAL B 1 23 ? 1.875 -11.57 5.668 1 98.81 23 VAL B CA 1
ATOM 1466 C C . VAL B 1 23 ? 2.215 -12.898 6.352 1 98.81 23 VAL B C 1
ATOM 1468 O O . VAL B 1 23 ? 3.25 -13.5 6.066 1 98.81 23 VAL B O 1
ATOM 1471 N N . ILE B 1 24 ? 1.373 -13.422 7.148 1 98.44 24 ILE B N 1
ATOM 1472 C CA . ILE B 1 24 ? 1.685 -14.555 8.023 1 98.44 24 ILE B CA 1
ATOM 1473 C C . ILE B 1 24 ? 1.358 -15.859 7.312 1 98.44 24 ILE B C 1
ATOM 1475 O O . ILE B 1 24 ? 2.053 -16.859 7.496 1 98.44 24 ILE B O 1
ATOM 1479 N N . TRP B 1 25 ? 0.241 -15.828 6.508 1 98.06 25 TRP B N 1
ATOM 1480 C CA . TRP B 1 25 ? -0.264 -17.062 5.922 1 98.06 25 TRP B CA 1
ATOM 1481 C C . TRP B 1 25 ? -0.762 -16.828 4.5 1 98.06 25 TRP B C 1
ATOM 1483 O O . TRP B 1 25 ? -1.93 -17.078 4.195 1 98.06 25 TRP B O 1
ATOM 1493 N N . PRO B 1 26 ? 0.094 -16.469 3.639 1 96.81 26 PRO B N 1
ATOM 1494 C CA . PRO B 1 26 ? -0.351 -16.156 2.277 1 96.81 26 PRO B CA 1
ATOM 1495 C C . PRO B 1 26 ? -0.944 -17.359 1.561 1 96.81 26 PRO B C 1
ATOM 1497 O O . PRO B 1 26 ? -1.862 -17.219 0.75 1 96.81 26 PRO B O 1
ATOM 1500 N N . ASN B 1 27 ? -0.532 -18.625 1.888 1 95.75 27 ASN B N 1
ATOM 1501 C CA . ASN B 1 27 ? -1.068 -19.828 1.254 1 95.75 27 ASN B CA 1
ATOM 1502 C C . ASN B 1 27 ? -2.531 -20.062 1.627 1 95.75 27 ASN B C 1
ATOM 1504 O O . ASN B 1 27 ? -3.311 -20.562 0.82 1 95.75 27 ASN B O 1
ATOM 1508 N N . PHE B 1 28 ? -2.869 -19.703 2.822 1 94.94 28 PHE B N 1
ATOM 1509 C CA . PHE B 1 28 ? -4.254 -19.812 3.262 1 94.94 28 PHE B CA 1
ATOM 1510 C C . PHE B 1 28 ? -5.156 -18.891 2.439 1 94.94 28 PHE B C 1
ATOM 1512 O O . PHE B 1 28 ? -6.227 -19.297 1.993 1 94.94 28 PHE B O 1
ATOM 1519 N N . ILE B 1 29 ? -4.727 -17.609 2.17 1 96.31 29 ILE B N 1
ATOM 1520 C CA . ILE B 1 29 ? -5.496 -16.688 1.36 1 96.31 29 ILE B CA 1
ATOM 1521 C C . ILE B 1 29 ? -5.617 -17.203 -0.067 1 96.31 29 ILE B C 1
ATOM 1523 O O . ILE B 1 29 ? -6.688 -17.141 -0.675 1 96.31 29 ILE B O 1
ATOM 1527 N N . GLY B 1 30 ? -4.512 -17.734 -0.582 1 95.81 30 GLY B N 1
ATOM 1528 C CA . GLY B 1 30 ? -4.57 -18.359 -1.89 1 95.81 30 GLY B CA 1
ATOM 1529 C C . GLY B 1 30 ? -5.617 -19.453 -1.977 1 95.81 30 GLY B C 1
ATOM 1530 O O . GLY B 1 30 ? -6.312 -19.578 -2.986 1 95.81 30 GLY B O 1
ATOM 1531 N N . SER B 1 31 ? -5.707 -20.234 -0.978 1 94.56 31 SER B N 1
ATOM 1532 C CA . SER B 1 31 ? -6.648 -21.359 -0.984 1 94.56 31 SER B CA 1
ATOM 1533 C C . SER B 1 31 ? -8.094 -20.859 -0.966 1 94.56 31 SER B C 1
ATOM 1535 O O . SER B 1 31 ? -8.992 -21.547 -1.465 1 94.56 31 SER B O 1
ATOM 1537 N N . ILE B 1 32 ? -8.32 -19.703 -0.38 1 93.69 32 ILE B N 1
ATOM 1538 C CA . ILE B 1 32 ? -9.648 -19.109 -0.352 1 93.69 32 ILE B CA 1
ATOM 1539 C C . ILE B 1 32 ? -9.992 -18.547 -1.731 1 93.69 32 ILE B C 1
ATOM 1541 O O . ILE B 1 32 ? -11.164 -18.516 -2.121 1 93.69 32 ILE B O 1
ATOM 1545 N N . LEU B 1 33 ? -8.992 -18.234 -2.482 1 96.44 33 LEU B N 1
ATOM 1546 C CA . LEU B 1 33 ? -9.195 -17.516 -3.738 1 96.44 33 LEU B CA 1
ATOM 1547 C C . LEU B 1 33 ? -9.141 -18.484 -4.922 1 96.44 33 LEU B C 1
ATOM 1549 O O . LEU B 1 33 ? -9.32 -18.062 -6.07 1 96.44 33 LEU B O 1
ATOM 1553 N N . ARG B 1 34 ? -8.898 -19.688 -4.66 1 94.62 34 ARG B N 1
ATOM 1554 C CA . ARG B 1 34 ? -8.836 -20.641 -5.77 1 94.62 34 ARG B CA 1
ATOM 1555 C C . ARG B 1 34 ? -9.758 -21.828 -5.527 1 94.62 34 ARG B C 1
ATOM 1557 O O . ARG B 1 34 ? -10.047 -22.172 -4.379 1 94.62 34 ARG B O 1
ATOM 1564 N N . SER B 1 35 ? -10.164 -22.484 -6.621 1 88.31 35 SER B N 1
ATOM 1565 C CA . SER B 1 35 ? -11.07 -23.625 -6.555 1 88.31 35 SER B CA 1
ATOM 1566 C C . SER B 1 35 ? -10.305 -24.938 -6.496 1 88.31 35 SER B C 1
ATOM 1568 O O . SER B 1 35 ? -10.781 -25.922 -5.918 1 88.31 35 SER B O 1
ATOM 1570 N N . GLU B 1 36 ? -9.133 -24.891 -7.07 1 83.5 36 GLU B N 1
ATOM 1571 C CA . GLU B 1 36 ? -8.352 -26.125 -7.141 1 83.5 36 GLU B CA 1
ATOM 1572 C C . GLU B 1 36 ? -7.367 -26.219 -5.977 1 83.5 36 GLU B C 1
ATOM 1574 O O . GLU B 1 36 ? -7.035 -25.219 -5.352 1 83.5 36 GLU B O 1
ATOM 1579 N N . ASN B 1 37 ? -7.062 -27.406 -5.629 1 85.56 37 ASN B N 1
ATOM 1580 C CA . ASN B 1 37 ? -6.105 -27.672 -4.559 1 85.56 37 ASN B CA 1
ATOM 1581 C C . ASN B 1 37 ? -4.668 -27.625 -5.07 1 85.56 37 ASN B C 1
ATOM 1583 O O . ASN B 1 37 ? -3.812 -28.375 -4.605 1 85.56 37 ASN B O 1
ATOM 1587 N N . ASP B 1 38 ? -4.488 -26.734 -6.039 1 87.5 38 ASP B N 1
ATOM 1588 C CA . ASP B 1 38 ? -3.121 -26.562 -6.527 1 87.5 38 ASP B CA 1
ATOM 1589 C C . ASP B 1 38 ? -2.25 -25.859 -5.484 1 87.5 38 ASP B C 1
ATOM 1591 O O . ASP B 1 38 ? -2.711 -24.953 -4.797 1 87.5 38 ASP B O 1
ATOM 1595 N N . PRO B 1 39 ? -1.065 -26.328 -5.41 1 89.31 39 PRO B N 1
ATOM 1596 C CA . PRO B 1 39 ? -0.173 -25.656 -4.469 1 89.31 39 PRO B CA 1
ATOM 1597 C C . PRO B 1 39 ? 0.134 -24.219 -4.875 1 89.31 39 PRO B C 1
ATOM 1599 O O . PRO B 1 39 ? 0.121 -23.891 -6.066 1 89.31 39 PRO B O 1
ATOM 1602 N N . SER B 1 40 ? 0.399 -23.406 -3.893 1 91.69 40 SER B N 1
ATOM 1603 C CA . SER B 1 40 ? 0.812 -22.031 -4.164 1 91.69 40 SER B CA 1
ATOM 1604 C C . SER B 1 40 ? 2.211 -21.984 -4.77 1 91.69 40 SER B C 1
ATOM 1606 O O . SER B 1 40 ? 3.104 -22.719 -4.344 1 91.69 40 SER B O 1
ATOM 1608 N N . SER B 1 41 ? 2.346 -21.141 -5.781 1 92.38 41 SER B N 1
ATOM 1609 C CA . SER B 1 41 ? 3.691 -20.938 -6.305 1 92.38 41 SER B CA 1
ATOM 1610 C C . SER B 1 41 ? 4.508 -20.031 -5.383 1 92.38 41 SER B C 1
ATOM 1612 O O . SER B 1 41 ? 3.943 -19.234 -4.625 1 92.38 41 SER B O 1
ATOM 1614 N N . PRO B 1 42 ? 5.809 -20.172 -5.434 1 93.75 42 PRO B N 1
ATOM 1615 C CA . PRO B 1 42 ? 6.645 -19.281 -4.617 1 93.75 42 PRO B CA 1
ATOM 1616 C C . PRO B 1 42 ? 6.391 -17.797 -4.895 1 93.75 42 PRO B C 1
ATOM 1618 O O . PRO B 1 42 ? 6.445 -16.984 -3.98 1 93.75 42 PRO B O 1
ATOM 1621 N N . LEU B 1 43 ? 6.082 -17.469 -6.152 1 96.19 43 LEU B N 1
ATOM 1622 C CA . LEU B 1 43 ? 5.855 -16.078 -6.48 1 96.19 43 LEU B CA 1
ATOM 1623 C C . LEU B 1 43 ? 4.492 -15.609 -5.977 1 96.19 43 LEU B C 1
ATOM 1625 O O . LEU B 1 43 ? 4.328 -14.445 -5.598 1 96.19 43 LEU B O 1
ATOM 1629 N N . GLU B 1 44 ? 3.506 -16.484 -5.938 1 96.69 44 GLU B N 1
ATOM 1630 C CA . GLU B 1 44 ? 2.236 -16.172 -5.293 1 96.69 44 GLU B CA 1
ATOM 1631 C C . GLU B 1 44 ? 2.441 -15.797 -3.826 1 96.69 44 GLU B C 1
ATOM 1633 O O . GLU B 1 44 ? 1.888 -14.805 -3.35 1 96.69 44 GLU B O 1
ATOM 1638 N N . THR B 1 45 ? 3.258 -16.594 -3.188 1 97.06 45 THR B N 1
ATOM 1639 C CA . THR B 1 45 ? 3.562 -16.359 -1.78 1 97.06 45 THR B CA 1
ATOM 1640 C C . THR B 1 45 ? 4.293 -15.031 -1.602 1 97.06 45 THR B C 1
ATOM 1642 O O . THR B 1 45 ? 3.961 -14.242 -0.71 1 97.06 45 THR B O 1
ATOM 1645 N N . TYR B 1 46 ? 5.219 -14.797 -2.467 1 98.12 46 TYR B N 1
ATOM 1646 C CA . TYR B 1 46 ? 6.008 -13.57 -2.395 1 98.12 46 TYR B CA 1
ATOM 1647 C C . TYR B 1 46 ? 5.125 -12.344 -2.6 1 98.12 46 TYR B C 1
ATOM 1649 O O . TYR B 1 46 ? 5.184 -11.398 -1.814 1 98.12 46 TYR B O 1
ATOM 1657 N N . PHE B 1 47 ? 4.324 -12.336 -3.676 1 98.5 47 PHE B N 1
ATOM 1658 C CA . PHE B 1 47 ? 3.463 -11.188 -3.967 1 98.5 47 PHE B CA 1
ATOM 1659 C C . PHE B 1 47 ? 2.416 -11.008 -2.875 1 98.5 47 PHE B C 1
ATOM 1661 O O . PHE B 1 47 ? 2.082 -9.883 -2.506 1 98.5 47 PHE B O 1
ATOM 1668 N N . GLY B 1 48 ? 1.911 -12.141 -2.383 1 98.5 48 GLY B N 1
ATOM 1669 C CA . GLY B 1 48 ? 0.947 -12.055 -1.297 1 98.5 48 GLY B CA 1
ATOM 1670 C C . GLY B 1 48 ? 1.504 -11.383 -0.056 1 98.5 48 GLY B C 1
ATOM 1671 O O . GLY B 1 48 ? 0.892 -10.461 0.485 1 98.5 48 GLY B O 1
ATOM 1672 N N . ARG B 1 49 ? 2.641 -11.844 0.405 1 98.69 49 ARG B N 1
ATOM 1673 C CA . ARG B 1 49 ? 3.271 -11.281 1.594 1 98.69 49 ARG B CA 1
ATOM 1674 C C . ARG B 1 49 ? 3.633 -9.812 1.378 1 98.69 49 ARG B C 1
ATOM 1676 O O . ARG B 1 49 ? 3.428 -8.984 2.264 1 98.69 49 ARG B O 1
ATOM 1683 N N . SER B 1 50 ? 4.156 -9.484 0.213 1 98.88 50 SER B N 1
ATOM 1684 C CA . SER B 1 50 ? 4.504 -8.109 -0.113 1 98.88 50 SER B CA 1
ATOM 1685 C C . SER B 1 50 ? 3.271 -7.211 -0.134 1 98.88 50 SER B C 1
ATOM 1687 O O . SER B 1 50 ? 3.318 -6.07 0.324 1 98.88 50 SER B O 1
ATOM 1689 N N . LEU B 1 51 ? 2.184 -7.73 -0.685 1 98.88 51 LEU B N 1
ATOM 1690 C CA . LEU B 1 51 ? 0.924 -6.996 -0.674 1 98.88 51 LEU B CA 1
ATOM 1691 C C . LEU B 1 51 ? 0.457 -6.738 0.754 1 98.88 51 LEU B C 1
ATOM 1693 O O . LEU B 1 51 ? 0.026 -5.629 1.08 1 98.88 51 LEU B O 1
ATOM 1697 N N . GLY B 1 52 ? 0.557 -7.781 1.595 1 98.94 52 GLY B N 1
ATOM 1698 C CA . GLY B 1 52 ? 0.177 -7.609 2.986 1 98.94 52 GLY B CA 1
ATOM 1699 C C . GLY B 1 52 ? 0.939 -6.492 3.68 1 98.94 52 GLY B C 1
ATOM 1700 O O . GLY B 1 52 ? 0.348 -5.676 4.383 1 98.94 52 GLY B O 1
ATOM 1701 N N . LEU B 1 53 ? 2.195 -6.434 3.441 1 98.88 53 LEU B N 1
ATOM 1702 C CA . LEU B 1 53 ? 3.031 -5.398 4.039 1 98.88 53 LEU B CA 1
ATOM 1703 C C . LEU B 1 53 ? 2.635 -4.016 3.527 1 98.88 53 LEU B C 1
ATOM 1705 O O . LEU B 1 53 ? 2.574 -3.057 4.301 1 98.88 53 LEU B O 1
ATOM 1709 N N . ALA B 1 54 ? 2.359 -3.914 2.244 1 98.94 54 ALA B N 1
ATOM 1710 C CA . ALA B 1 54 ? 1.956 -2.641 1.653 1 98.94 54 ALA B CA 1
ATOM 1711 C C . ALA B 1 54 ? 0.598 -2.195 2.186 1 98.94 54 ALA B C 1
ATOM 1713 O O . ALA B 1 54 ? 0.387 -1.009 2.449 1 98.94 54 ALA B O 1
ATOM 1714 N N . LEU B 1 55 ? -0.336 -3.168 2.346 1 98.94 55 LEU B N 1
ATOM 1715 C CA . LEU B 1 55 ? -1.673 -2.842 2.83 1 98.94 55 LEU B CA 1
ATOM 1716 C C . LEU B 1 55 ? -1.623 -2.342 4.27 1 98.94 55 LEU B C 1
ATOM 1718 O O . LEU B 1 55 ? -2.33 -1.396 4.629 1 98.94 55 LEU B O 1
ATOM 1722 N N . LEU B 1 56 ? -0.805 -2.941 5.066 1 98.94 56 LEU B N 1
ATOM 1723 C CA . LEU B 1 56 ? -0.654 -2.498 6.449 1 98.94 56 LEU B CA 1
ATOM 1724 C C . LEU B 1 56 ? -0.069 -1.091 6.508 1 98.94 56 LEU B C 1
ATOM 1726 O O . LEU B 1 56 ? -0.547 -0.247 7.27 1 98.94 56 LEU B O 1
ATOM 1730 N N . ALA B 1 57 ? 0.935 -0.838 5.707 1 98.81 57 ALA B N 1
ATOM 17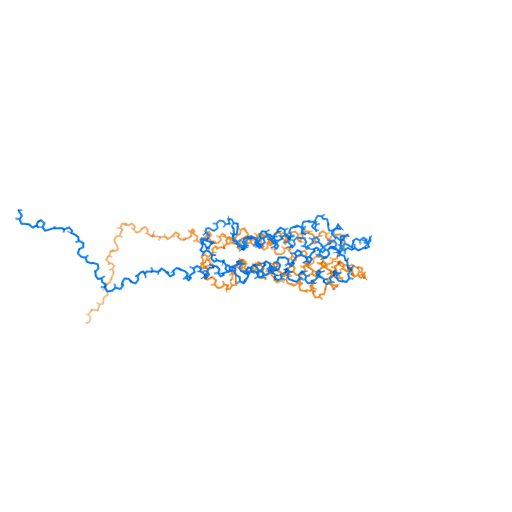31 C CA . ALA B 1 57 ? 1.534 0.493 5.652 1 98.81 57 ALA B CA 1
ATOM 1732 C C . ALA B 1 57 ? 0.526 1.528 5.16 1 98.81 57 ALA B C 1
ATOM 1734 O O . ALA B 1 57 ? 0.415 2.615 5.734 1 98.81 57 ALA B O 1
ATOM 1735 N N . LEU B 1 58 ? -0.203 1.195 4.16 1 98.75 58 LEU B N 1
ATOM 1736 C CA . LEU B 1 58 ? -1.193 2.098 3.584 1 98.75 58 LEU B CA 1
ATOM 1737 C C . LEU B 1 58 ? -2.281 2.432 4.602 1 98.75 58 LEU B C 1
ATOM 1739 O O . LEU B 1 58 ? -2.676 3.592 4.734 1 98.75 58 LEU B O 1
ATOM 1743 N N . GLY B 1 59 ? -2.773 1.396 5.32 1 98.62 59 GLY B N 1
ATOM 1744 C CA . GLY B 1 59 ? -3.775 1.626 6.352 1 98.62 59 GLY B CA 1
ATOM 1745 C C . GLY B 1 59 ? -3.299 2.561 7.445 1 98.62 59 GLY B C 1
ATOM 1746 O O . GLY B 1 59 ? -4.031 3.461 7.863 1 98.62 59 GLY B O 1
ATOM 1747 N N . LEU B 1 60 ? -2.094 2.389 7.863 1 97.75 60 LEU B N 1
ATOM 1748 C CA . LEU B 1 60 ? -1.528 3.234 8.906 1 97.75 60 LEU B CA 1
ATOM 1749 C C . LEU B 1 60 ? -1.355 4.668 8.414 1 97.75 60 LEU B C 1
ATOM 1751 O O . LEU B 1 60 ? -1.585 5.617 9.172 1 97.75 60 LEU B O 1
ATOM 1755 N N . MET B 1 61 ? -0.984 4.812 7.141 1 97.19 61 MET B N 1
ATOM 1756 C CA . MET B 1 61 ? -0.798 6.141 6.566 1 97.19 61 MET B CA 1
ATOM 1757 C C . MET B 1 61 ? -2.104 6.926 6.582 1 97.19 61 MET B C 1
ATOM 1759 O O . MET B 1 61 ? -2.105 8.125 6.863 1 97.19 61 MET B O 1
ATOM 1763 N N . VAL B 1 62 ? -3.203 6.254 6.332 1 96.62 62 VAL B N 1
ATOM 1764 C CA . VAL B 1 62 ? -4.5 6.926 6.297 1 96.62 62 VAL B CA 1
ATOM 1765 C C . VAL B 1 62 ? -4.887 7.371 7.707 1 96.62 62 VAL B C 1
ATOM 1767 O O . VAL B 1 62 ? -5.395 8.477 7.895 1 96.62 62 VAL B O 1
ATOM 1770 N N . VAL B 1 63 ? -4.594 6.566 8.688 1 94.75 63 VAL B N 1
ATOM 1771 C CA . VAL B 1 63 ? -4.898 6.918 10.07 1 94.75 63 VAL B CA 1
ATOM 1772 C C . VAL B 1 63 ? -4.062 8.125 10.492 1 94.75 63 VAL B C 1
ATOM 1774 O O . VAL B 1 63 ? -4.574 9.055 11.117 1 94.75 63 VAL B O 1
ATOM 1777 N N . VAL B 1 64 ? -2.824 8.18 10.109 1 90.62 64 VAL B N 1
ATOM 1778 C CA . VAL B 1 64 ? -1.927 9.273 10.453 1 90.62 64 VAL B CA 1
ATOM 1779 C C . VAL B 1 64 ? -2.42 10.57 9.805 1 90.62 64 VAL B C 1
ATOM 1781 O O . VAL B 1 64 ? -2.51 11.602 10.469 1 90.62 64 VAL B O 1
ATOM 1784 N N . LEU B 1 65 ? -2.828 10.547 8.578 1 83.81 65 LEU B N 1
ATOM 1785 C CA . LEU B 1 65 ? -3.217 11.734 7.82 1 83.81 65 LEU B CA 1
ATOM 1786 C C . LEU B 1 65 ? -4.586 12.234 8.266 1 83.81 65 LEU B C 1
ATOM 1788 O O . LEU B 1 65 ? -4.941 13.391 8.008 1 83.81 65 LEU B O 1
ATOM 1792 N N . SER B 1 66 ? -5.309 11.398 8.93 1 83.19 66 SER B N 1
ATOM 1793 C CA . SER B 1 66 ? -6.633 11.805 9.391 1 83.19 66 SER B CA 1
ATOM 1794 C C . SER B 1 66 ? -6.535 12.766 10.57 1 83.19 66 SER B C 1
ATOM 1796 O O . SER B 1 66 ? -7.5 13.469 10.883 1 83.19 66 SER B O 1
ATOM 1798 N N . GLY B 1 67 ? -5.406 12.75 11.234 1 78.69 67 GLY B N 1
ATOM 1799 C CA . GLY B 1 67 ? -5.262 13.547 12.438 1 78.69 67 GLY B CA 1
ATOM 1800 C C . GLY B 1 67 ? -5.926 12.922 13.656 1 78.69 67 GLY B C 1
ATOM 1801 O O . GLY B 1 67 ? -6.023 13.555 14.703 1 78.69 67 GLY B O 1
ATOM 1802 N N . ALA B 1 68 ? -6.355 11.727 13.531 1 78.56 68 ALA B N 1
ATOM 1803 C CA . ALA B 1 68 ? -7.078 11.055 14.617 1 78.56 68 ALA B CA 1
ATOM 1804 C C . ALA B 1 68 ? -6.121 1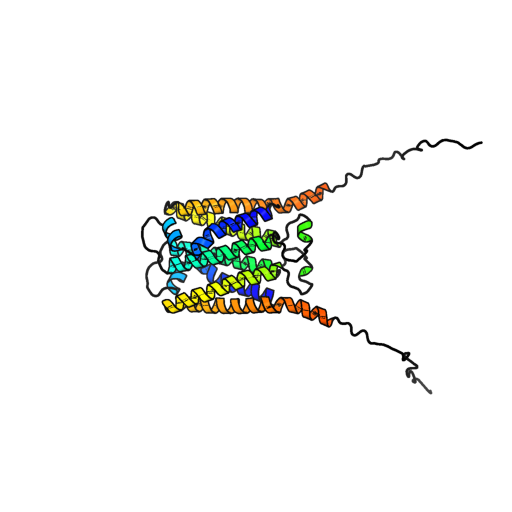0.617 15.719 1 78.56 68 ALA B C 1
ATOM 1806 O O . ALA B 1 68 ? -6.555 10.305 16.828 1 78.56 68 ALA B O 1
ATOM 1807 N N . LEU B 1 69 ? -4.77 10.641 15.406 1 80.62 69 LEU B N 1
ATOM 1808 C CA . LEU B 1 69 ? -3.756 10.273 16.391 1 80.62 69 LEU B CA 1
ATOM 1809 C C . LEU B 1 69 ? -3.162 11.516 17.047 1 80.62 69 LEU B C 1
ATOM 1811 O O . LEU B 1 69 ? -2.943 12.531 16.391 1 80.62 69 LEU B O 1
ATOM 1815 N N . PRO B 1 70 ? -3.117 11.578 18.375 1 75.31 70 PRO B N 1
ATOM 1816 C CA . PRO B 1 70 ? -2.492 12.711 19.078 1 75.31 70 PRO B CA 1
ATOM 1817 C C . PRO B 1 70 ? -0.985 12.789 18.844 1 75.31 70 PRO B C 1
ATOM 1819 O O . PRO B 1 70 ? -0.201 12.461 19.734 1 75.31 70 PRO B O 1
ATOM 1822 N N . LEU B 1 71 ? -0.533 13 17.578 1 68.44 71 LEU B N 1
ATOM 1823 C CA . LEU B 1 71 ? 0.89 13.023 17.25 1 68.44 71 LEU B CA 1
ATOM 1824 C C . LEU B 1 71 ? 1.508 14.367 17.625 1 68.44 71 LEU B C 1
ATOM 1826 O O . LEU B 1 71 ? 1.464 15.32 16.844 1 68.44 71 LEU B O 1
ATOM 1830 N N . GLY B 1 72 ? 1.489 14.797 18.859 1 56.16 72 GLY B N 1
ATOM 1831 C CA . GLY B 1 72 ? 2.123 15.945 19.484 1 56.16 72 GLY B CA 1
ATOM 1832 C C . GLY B 1 72 ? 1.642 17.266 18.938 1 56.16 72 GLY B C 1
ATOM 1833 O O . GLY B 1 72 ? 1.893 18.328 19.531 1 56.16 72 GLY B O 1
ATOM 1834 N N . THR B 1 73 ? 1.573 17.453 17.5 1 47.72 73 THR B N 1
ATOM 1835 C CA . THR B 1 73 ? 1.321 18.844 17.156 1 47.72 73 THR B CA 1
ATOM 1836 C C . THR B 1 73 ? -0.101 19.25 17.547 1 47.72 73 THR B C 1
ATOM 1838 O O . THR B 1 73 ? -1.037 18.469 17.375 1 47.72 73 THR B O 1
ATOM 1841 N N . THR B 1 74 ? -0.18 19.891 18.672 1 39.69 74 THR B N 1
ATOM 1842 C CA . THR B 1 74 ? -1.323 20.75 18.953 1 39.69 74 THR B CA 1
ATOM 1843 C C . THR B 1 74 ? -1.885 21.359 17.672 1 39.69 74 THR B C 1
ATOM 1845 O O . THR B 1 74 ? -1.595 22.5 17.344 1 39.69 74 THR B O 1
ATOM 1848 N N . SER B 1 75 ? -1.64 20.766 16.562 1 42.59 75 SER B N 1
ATOM 1849 C CA . SER B 1 75 ? -2.203 21.641 15.531 1 42.59 75 SER B CA 1
ATOM 1850 C C . SER B 1 75 ? -3.682 21.906 15.789 1 42.59 75 SER B C 1
ATOM 1852 O O . SER B 1 75 ? -4.473 20.984 15.953 1 42.59 75 SER B O 1
ATOM 1854 N N . ASP B 1 76 ? -3.953 22.875 16.453 1 42.03 76 ASP B N 1
ATOM 1855 C CA . ASP B 1 76 ? -5.215 23.594 16.578 1 42.03 76 ASP B CA 1
ATOM 1856 C C . ASP B 1 76 ? -6.109 23.375 15.367 1 42.03 76 ASP B C 1
ATOM 1858 O O . ASP B 1 76 ? -7.219 23.906 15.289 1 42.03 76 ASP B O 1
ATOM 1862 N N . GLU B 1 77 ? -5.492 22.781 14.367 1 45.66 77 GLU B N 1
ATOM 1863 C CA . GLU B 1 77 ? -6.336 22.766 13.172 1 45.66 77 GLU B CA 1
ATOM 1864 C C . GLU B 1 77 ? -7.504 21.797 13.344 1 45.66 77 GLU B C 1
ATOM 1866 O O . GLU B 1 77 ? -8.539 21.953 12.688 1 45.66 77 GLU B O 1
ATOM 1871 N N . ALA B 1 78 ? -7.305 20.688 14.047 1 47.53 78 ALA B N 1
ATOM 1872 C CA . ALA B 1 78 ? -8.461 19.812 14.219 1 47.53 78 ALA B CA 1
ATOM 1873 C C . ALA B 1 78 ? -9.633 20.562 14.844 1 47.53 78 ALA B C 1
ATOM 1875 O O . ALA B 1 78 ? -10.789 20.156 14.711 1 47.53 78 ALA B O 1
ATOM 1876 N N . LEU B 1 79 ? -9.211 21.516 15.617 1 41.16 79 LEU B N 1
ATOM 1877 C CA . LEU B 1 79 ? -10.305 22.141 16.344 1 41.16 79 LEU B CA 1
ATOM 1878 C C . LEU B 1 79 ? -11.242 22.891 15.391 1 41.16 79 LEU B C 1
ATOM 1880 O O . LEU B 1 79 ? -12.375 23.203 15.742 1 41.16 79 LEU B O 1
ATOM 1884 N N . ASP B 1 80 ? -10.695 23.422 14.312 1 43.41 80 ASP B N 1
ATOM 1885 C CA . ASP B 1 80 ? -11.586 24.328 13.602 1 43.41 80 ASP B CA 1
ATOM 1886 C C . ASP B 1 80 ? -12.469 23.578 12.609 1 43.41 80 ASP B C 1
ATOM 1888 O O . ASP B 1 80 ? -13.203 24.203 11.836 1 43.41 80 ASP B O 1
ATOM 1892 N N . GLY B 1 81 ? -12.938 22.391 12.93 1 50.25 81 GLY B N 1
ATOM 1893 C CA . GLY B 1 81 ? -14 21.656 12.273 1 50.25 81 GLY B CA 1
ATOM 1894 C C . GLY B 1 81 ? -13.648 21.203 10.867 1 50.25 81 GLY B C 1
ATOM 1895 O O . GLY B 1 81 ? -14.148 20.188 10.391 1 50.25 81 GLY B O 1
ATOM 1896 N N . ALA B 1 82 ? -12.875 22.031 9.961 1 54 82 ALA B N 1
ATOM 1897 C CA . ALA B 1 82 ? -12.578 21.641 8.586 1 54 82 ALA B CA 1
ATOM 1898 C C . ALA B 1 82 ? -11.406 20.656 8.547 1 54 82 ALA B C 1
ATOM 1900 O O . ALA B 1 82 ? -10.414 20.844 9.258 1 54 82 ALA B O 1
ATOM 1901 N N . PRO B 1 83 ? -11.648 19.625 7.734 1 59.84 83 PRO B N 1
ATOM 1902 C CA . PRO B 1 83 ? -10.539 18.688 7.617 1 59.84 83 PRO B CA 1
ATOM 1903 C C . PRO B 1 83 ? -9.289 19.312 7.012 1 59.84 83 PRO B C 1
ATOM 1905 O O . PRO B 1 83 ? -9.391 20.172 6.125 1 59.84 83 PRO B O 1
ATOM 1908 N N . SER B 1 84 ? -8.242 18.953 7.496 1 73.88 84 SER B N 1
ATOM 1909 C CA . SER B 1 84 ? -6.965 19.391 6.941 1 73.88 84 SER B CA 1
ATOM 1910 C C . SER B 1 84 ? -6.812 18.953 5.488 1 73.88 84 SER B C 1
ATOM 1912 O O . SER B 1 84 ? -7.375 17.938 5.082 1 73.88 84 SER B O 1
ATOM 1914 N N . PRO B 1 85 ? -6.336 19.766 4.621 1 79.31 85 PRO B N 1
ATOM 1915 C CA . PRO B 1 85 ? -6.074 19.375 3.236 1 79.31 85 PRO B CA 1
ATOM 1916 C C . PRO B 1 85 ? -5.375 18.016 3.133 1 79.31 85 PRO B C 1
ATOM 1918 O O . PRO B 1 85 ? -5.598 17.281 2.172 1 79.31 85 PRO B O 1
ATOM 1921 N N . TYR B 1 86 ? -4.637 17.531 4.059 1 81.31 86 TYR B N 1
ATOM 1922 C CA . TYR B 1 86 ? -3.98 16.219 4.098 1 81.31 86 TYR B CA 1
ATOM 1923 C C . TYR B 1 86 ? -5 15.102 4.266 1 81.31 86 TYR B C 1
ATOM 1925 O O . TYR B 1 86 ? -4.891 14.062 3.619 1 81.31 86 TYR B O 1
ATOM 1933 N N . ALA B 1 87 ? -5.926 15.414 5.074 1 86.62 87 ALA B N 1
ATOM 1934 C CA . ALA B 1 87 ? -6.953 14.398 5.301 1 86.62 87 ALA B CA 1
ATOM 1935 C C . ALA B 1 87 ? -7.789 14.172 4.043 1 86.62 87 ALA B C 1
ATOM 1937 O O . ALA B 1 87 ? -8.125 13.031 3.713 1 86.62 87 ALA B O 1
ATOM 1938 N N . ALA B 1 88 ? -8.125 15.242 3.357 1 88.56 88 ALA B N 1
ATOM 1939 C CA . ALA B 1 88 ? -8.891 15.125 2.119 1 88.56 88 ALA B CA 1
ATOM 1940 C C . ALA B 1 88 ? -8.125 14.328 1.07 1 88.56 88 ALA B C 1
ATOM 1942 O O . ALA B 1 88 ? -8.695 13.484 0.379 1 88.56 88 ALA B O 1
ATOM 1943 N N . ALA B 1 89 ? -6.844 14.562 0.933 1 90.69 89 ALA B N 1
ATOM 1944 C CA . ALA B 1 89 ? -6.008 13.844 -0.023 1 90.69 89 ALA B CA 1
ATOM 1945 C C . ALA B 1 89 ? -5.922 12.359 0.337 1 90.69 89 ALA B C 1
ATOM 1947 O O . ALA B 1 89 ? -5.984 11.5 -0.541 1 90.69 89 ALA B O 1
ATOM 1948 N N . ALA B 1 90 ? -5.785 12.07 1.631 1 93.25 90 ALA B N 1
ATOM 1949 C CA . ALA B 1 90 ? -5.695 10.688 2.09 1 93.25 90 ALA B CA 1
ATOM 1950 C C . ALA B 1 90 ? -6.969 9.914 1.748 1 93.25 90 ALA B C 1
ATOM 1952 O O . ALA B 1 90 ? -6.902 8.773 1.275 1 93.25 90 ALA B O 1
ATOM 1953 N N . VAL B 1 91 ? -8.086 10.578 1.99 1 96.25 91 VAL B N 1
ATOM 1954 C CA . VAL B 1 91 ? -9.367 9.93 1.707 1 96.25 91 VAL B CA 1
ATOM 1955 C C . VAL B 1 91 ? -9.508 9.695 0.205 1 96.25 91 VAL B C 1
ATOM 1957 O O . VAL B 1 91 ? -9.93 8.625 -0.226 1 96.25 91 VAL B O 1
ATOM 1960 N N . LEU B 1 92 ? -9.117 10.672 -0.557 1 96.44 92 LEU B N 1
ATOM 1961 C CA . LEU B 1 92 ? -9.227 10.523 -2.004 1 96.44 92 LEU B CA 1
ATOM 1962 C C . LEU B 1 92 ? -8.367 9.367 -2.5 1 96.44 92 LEU B C 1
ATOM 1964 O O . LEU B 1 92 ? -8.836 8.508 -3.248 1 96.44 92 LEU B O 1
ATOM 1968 N N . ILE B 1 93 ? -7.113 9.297 -2.094 1 98 93 ILE B N 1
ATOM 1969 C CA . ILE B 1 93 ? -6.18 8.266 -2.545 1 98 93 ILE B CA 1
ATOM 1970 C C . ILE B 1 93 ? -6.672 6.895 -2.105 1 98 93 ILE B C 1
ATOM 1972 O O . ILE B 1 93 ? -6.68 5.945 -2.896 1 98 93 ILE B O 1
ATOM 1976 N N . SER B 1 94 ? -7.07 6.77 -0.834 1 98.62 94 SER B N 1
ATOM 1977 C CA . SER B 1 94 ? -7.535 5.477 -0.344 1 98.62 94 SER B CA 1
ATOM 1978 C C . SER B 1 94 ? -8.852 5.078 -1.003 1 98.62 94 SER B C 1
ATOM 1980 O O . SER B 1 94 ? -9.102 3.895 -1.238 1 98.62 94 SER B O 1
ATOM 1982 N N . THR B 1 95 ? -9.742 6.059 -1.32 1 98.81 95 THR B N 1
ATOM 1983 C CA . THR B 1 95 ? -10.977 5.762 -2.031 1 98.81 95 THR B CA 1
ATOM 1984 C C . THR B 1 95 ? -10.688 5.211 -3.424 1 98.81 95 THR B C 1
ATOM 1986 O O . THR B 1 95 ? -11.289 4.223 -3.846 1 98.81 95 THR B O 1
ATOM 1989 N N . LEU B 1 96 ? -9.766 5.84 -4.094 1 98.81 96 LEU B N 1
ATOM 1990 C CA . LEU B 1 96 ? -9.391 5.355 -5.418 1 98.81 96 LEU B CA 1
ATOM 1991 C C . LEU B 1 96 ? -8.828 3.938 -5.336 1 98.81 96 LEU B C 1
ATOM 1993 O O . LEU B 1 96 ? -9.094 3.111 -6.215 1 98.81 96 LEU B O 1
ATOM 1997 N N . HIS B 1 97 ? -8.047 3.688 -4.332 1 98.88 97 HIS B N 1
ATOM 1998 C CA . HIS B 1 97 ? -7.543 2.336 -4.117 1 98.88 97 HIS B CA 1
ATOM 1999 C C . HIS B 1 97 ? -8.688 1.346 -3.918 1 98.88 97 HIS B C 1
ATOM 2001 O O . HIS B 1 97 ? -8.688 0.262 -4.504 1 98.88 97 HIS B O 1
ATOM 2007 N N . HIS B 1 98 ? -9.711 1.711 -3.115 1 98.94 98 HIS B N 1
ATOM 2008 C CA . HIS B 1 98 ? -10.852 0.839 -2.867 1 98.94 98 HIS B CA 1
ATOM 2009 C C . HIS B 1 98 ? -11.695 0.665 -4.125 1 98.94 98 HIS B C 1
ATOM 2011 O O . HIS B 1 98 ? -12.195 -0.429 -4.395 1 98.94 98 HIS B O 1
ATOM 2017 N N . VAL B 1 99 ? -11.875 1.709 -4.906 1 98.88 99 VAL B N 1
ATOM 2018 C CA . VAL B 1 99 ? -12.641 1.612 -6.145 1 98.88 99 VAL B CA 1
ATOM 2019 C C . VAL B 1 99 ? -11.969 0.622 -7.094 1 98.88 99 VAL B C 1
ATOM 2021 O O . VAL B 1 99 ? -12.625 -0.262 -7.648 1 98.88 99 VAL B O 1
ATOM 2024 N N . SER B 1 100 ? -10.664 0.775 -7.277 1 98.88 100 SER B N 1
ATOM 2025 C CA . SER B 1 100 ? -9.93 -0.124 -8.156 1 98.88 100 SER B CA 1
ATOM 2026 C C . SER B 1 100 ? -9.977 -1.561 -7.648 1 98.88 100 SER B C 1
ATOM 2028 O O . SER B 1 100 ? -10.156 -2.496 -8.43 1 98.88 100 SER B O 1
ATOM 2030 N N . SER B 1 101 ? -9.836 -1.739 -6.336 1 98.88 101 SER B N 1
ATOM 2031 C CA . SER B 1 101 ? -9.883 -3.072 -5.742 1 98.88 101 SER B CA 1
ATOM 2032 C C . SER B 1 101 ? -11.25 -3.713 -5.93 1 98.88 101 SER B C 1
ATOM 2034 O O . SER B 1 101 ? -11.352 -4.902 -6.234 1 98.88 101 SER B O 1
ATOM 2036 N N . ALA B 1 102 ? -12.328 -2.938 -5.727 1 98.88 102 ALA B N 1
ATOM 2037 C CA . ALA B 1 102 ? -13.688 -3.463 -5.875 1 98.88 102 ALA B CA 1
ATOM 2038 C C . ALA B 1 102 ? -13.938 -3.947 -7.301 1 98.88 102 ALA B C 1
ATOM 2040 O O . ALA B 1 102 ? -14.438 -5.055 -7.508 1 98.88 102 ALA B O 1
ATOM 2041 N N . PHE B 1 103 ? -13.547 -3.166 -8.281 1 98.81 103 PHE B N 1
ATOM 2042 C CA . PHE B 1 103 ? -13.742 -3.547 -9.68 1 98.81 103 PHE B CA 1
ATOM 2043 C C . PHE B 1 103 ? -12.914 -4.777 -10.023 1 98.81 103 PHE B C 1
ATOM 2045 O O . PHE B 1 103 ? -13.391 -5.68 -10.711 1 98.81 103 PHE B O 1
ATOM 2052 N N . TYR B 1 104 ? -11.711 -4.766 -9.609 1 98.75 104 TYR B N 1
ATOM 2053 C CA . TYR B 1 104 ? -10.828 -5.887 -9.922 1 98.75 104 TYR B CA 1
ATOM 2054 C C . TYR B 1 104 ? -11.344 -7.176 -9.289 1 98.75 104 TYR B C 1
ATOM 2056 O O . TYR B 1 104 ? -11.359 -8.227 -9.938 1 98.75 104 TYR B O 1
ATOM 2064 N N . CYS B 1 105 ? -11.727 -7.168 -8.016 1 98.56 105 CYS B N 1
ATOM 2065 C CA . CYS B 1 105 ? -12.289 -8.328 -7.332 1 98.56 105 CYS B CA 1
ATOM 2066 C C . CYS B 1 105 ? -13.578 -8.781 -8.008 1 98.56 105 CYS B C 1
ATOM 2068 O O . CYS B 1 105 ? -13.828 -9.977 -8.141 1 98.56 105 CYS B O 1
ATOM 2070 N N . TYR B 1 106 ? -14.398 -7.84 -8.391 1 98.62 106 TYR B N 1
ATOM 2071 C CA . TYR B 1 106 ? -15.617 -8.211 -9.094 1 98.62 106 TYR B CA 1
ATOM 2072 C C . TYR B 1 106 ? -15.305 -8.961 -10.383 1 98.62 106 TYR B C 1
ATOM 2074 O O . TYR B 1 106 ? -15.93 -9.984 -10.68 1 98.62 106 TYR B O 1
ATOM 2082 N N . GLY B 1 107 ? -14.344 -8.398 -11.109 1 98.44 107 GLY B N 1
ATOM 2083 C CA . GLY B 1 107 ? -13.938 -9.086 -12.32 1 98.44 107 GLY B CA 1
ATOM 2084 C C . GLY B 1 107 ? -13.453 -10.5 -12.078 1 98.44 107 GLY B C 1
ATOM 2085 O O . GLY B 1 107 ? -13.82 -11.43 -12.805 1 98.44 107 GLY B O 1
ATOM 2086 N N . ARG B 1 108 ? -12.641 -10.648 -11.086 1 97.94 108 ARG B N 1
ATOM 2087 C CA . ARG B 1 108 ? -12.133 -11.977 -10.758 1 97.94 108 ARG B CA 1
ATOM 2088 C C . ARG B 1 108 ? -13.273 -12.898 -10.328 1 97.94 108 ARG B C 1
ATOM 2090 O O . ARG B 1 108 ? -13.305 -14.07 -10.719 1 97.94 108 ARG B O 1
ATOM 2097 N N . TYR B 1 109 ? -14.133 -12.438 -9.531 1 97.75 109 TYR B N 1
ATOM 2098 C CA . TYR B 1 109 ? -15.281 -13.234 -9.117 1 97.75 109 TYR B CA 1
ATOM 2099 C C . TYR B 1 109 ? -16.109 -13.672 -10.32 1 97.75 109 TYR B C 1
ATOM 2101 O O . TYR B 1 109 ? -16.5 -14.836 -10.422 1 97.75 109 TYR B O 1
ATOM 2109 N N . ALA B 1 110 ? -16.422 -12.773 -11.203 1 97.88 110 ALA B N 1
ATOM 2110 C CA . ALA B 1 110 ? -17.234 -13.047 -12.391 1 97.88 110 ALA B CA 1
ATOM 2111 C C . ALA B 1 110 ? -16.578 -14.125 -13.258 1 97.88 110 ALA B C 1
ATOM 2113 O O . ALA B 1 110 ? -17.281 -14.93 -13.883 1 97.88 110 ALA B O 1
ATOM 2114 N N . TRP B 1 111 ? -15.281 -14.133 -13.211 1 95.88 111 TRP B N 1
ATOM 2115 C CA . TRP B 1 111 ? -14.547 -15.078 -14.055 1 95.88 111 TRP B CA 1
ATOM 2116 C C . TRP B 1 111 ? -14.383 -16.422 -13.352 1 95.88 111 TRP B C 1
ATOM 2118 O O . TRP B 1 111 ? -14.43 -17.469 -13.992 1 95.88 111 TRP B O 1
ATOM 2128 N N . THR B 1 112 ? -14.273 -16.516 -12.062 1 95.38 112 THR B N 1
ATOM 2129 C CA . THR B 1 112 ? -13.875 -17.734 -11.367 1 95.38 112 THR B CA 1
ATOM 2130 C C . THR B 1 112 ? -15.008 -18.25 -10.484 1 95.38 112 THR B C 1
ATOM 2132 O O . THR B 1 112 ? -15.008 -19.422 -10.078 1 95.38 112 THR B O 1
ATOM 2135 N N . ASP B 1 113 ? -15.883 -17.344 -10.039 1 96.19 113 ASP B N 1
ATOM 2136 C CA . ASP B 1 113 ? -16.984 -17.641 -9.125 1 96.19 113 ASP B CA 1
ATOM 2137 C C . ASP B 1 113 ? -16.453 -18 -7.734 1 96.19 113 ASP B C 1
ATOM 2139 O O . ASP B 1 113 ? -17.109 -18.734 -6.992 1 96.19 113 ASP B O 1
ATOM 2143 N N . GLU B 1 114 ? -15.289 -17.562 -7.453 1 95.5 114 GLU B N 1
ATOM 2144 C CA . GLU B 1 114 ? -14.742 -17.828 -6.125 1 95.5 114 GLU B CA 1
ATOM 2145 C C . GLU B 1 114 ? -15.211 -16.781 -5.121 1 95.5 114 GLU B C 1
ATOM 2147 O O . GLU B 1 114 ? -15.008 -15.586 -5.32 1 95.5 114 GLU B O 1
ATOM 2152 N N . THR B 1 115 ? -15.727 -17.219 -4.039 1 95.12 115 THR B N 1
ATOM 2153 C CA . THR B 1 115 ? -16.406 -16.359 -3.076 1 95.12 115 THR B CA 1
ATOM 2154 C C . THR B 1 115 ? -15.406 -15.453 -2.367 1 95.12 115 THR B C 1
ATOM 2156 O O . THR B 1 115 ? -15.773 -14.383 -1.877 1 95.12 115 THR B O 1
ATOM 2159 N N . GLY B 1 116 ? -14.219 -15.883 -2.289 1 96.56 116 GLY B N 1
ATOM 2160 C CA . GLY B 1 116 ? -13.211 -15.016 -1.706 1 96.56 116 GLY B CA 1
ATOM 2161 C C . GLY B 1 116 ? -13.125 -13.656 -2.383 1 96.56 116 GLY B C 1
ATOM 2162 O O . GLY B 1 116 ? -12.984 -12.633 -1.713 1 96.56 116 GLY B O 1
ATOM 2163 N N . PHE B 1 117 ? -13.273 -13.609 -3.676 1 98.38 117 PHE B N 1
ATOM 2164 C CA . PHE B 1 117 ? -13.25 -12.359 -4.422 1 98.38 117 PHE B CA 1
ATOM 2165 C C . PHE B 1 117 ? -14.508 -11.539 -4.145 1 98.38 117 PHE B C 1
ATOM 2167 O O . PHE B 1 117 ? -14.461 -10.312 -4.141 1 98.38 117 PHE B O 1
ATOM 2174 N N . LEU B 1 118 ? -15.57 -12.234 -3.902 1 97.94 118 LEU B N 1
ATOM 2175 C CA . LEU B 1 118 ? -16.812 -11.531 -3.586 1 97.94 118 LEU B CA 1
ATOM 2176 C C . LEU B 1 118 ? -16.688 -10.797 -2.254 1 97.94 118 LEU B C 1
ATOM 2178 O O . LEU B 1 118 ? -17.203 -9.688 -2.105 1 97.94 118 LEU B O 1
ATOM 2182 N N . LEU B 1 119 ? -16.078 -11.422 -1.296 1 97.62 119 LEU B N 1
ATOM 2183 C CA . LEU B 1 119 ? -15.836 -10.789 -0.004 1 97.62 119 LEU B CA 1
ATOM 2184 C C . LEU B 1 119 ? -14.961 -9.555 -0.158 1 97.62 119 LEU B C 1
ATOM 2186 O O . LEU B 1 119 ? -15.227 -8.516 0.449 1 97.62 119 LEU B O 1
ATOM 2190 N N . GLY B 1 120 ? -13.867 -9.688 -0.965 1 98.25 120 GLY B N 1
ATOM 2191 C CA . GLY B 1 120 ? -13.039 -8.531 -1.254 1 98.25 120 GLY B CA 1
ATOM 2192 C C . GLY B 1 120 ? -13.789 -7.41 -1.952 1 98.25 120 GLY B C 1
ATOM 2193 O O . GLY B 1 120 ? -13.617 -6.238 -1.614 1 98.25 120 GLY B O 1
ATOM 2194 N N . CYS B 1 121 ? -14.602 -7.781 -2.846 1 98.62 121 CYS B N 1
ATOM 2195 C CA . CYS B 1 121 ? -15.414 -6.812 -3.578 1 98.62 121 CYS B CA 1
ATOM 2196 C C . CYS B 1 121 ? -16.359 -6.07 -2.639 1 98.62 121 CYS B C 1
ATOM 2198 O O . CYS B 1 121 ? -16.438 -4.844 -2.676 1 98.62 121 CYS B O 1
ATOM 2200 N N . ALA B 1 122 ? -17.031 -6.781 -1.795 1 98.69 122 ALA B N 1
ATOM 2201 C CA . ALA B 1 122 ? -18 -6.195 -0.863 1 98.69 122 ALA B CA 1
ATOM 2202 C C . ALA B 1 122 ? -17.312 -5.23 0.098 1 98.69 122 ALA B C 1
ATOM 2204 O O . ALA B 1 122 ? -17.75 -4.094 0.273 1 98.69 122 ALA B O 1
ATOM 2205 N N . GLY B 1 123 ? -16.266 -5.672 0.729 1 98.69 123 GLY B N 1
ATOM 2206 C CA . GLY B 1 123 ? -15.531 -4.816 1.649 1 98.69 123 GLY B CA 1
ATOM 2207 C C . GLY B 1 123 ? -15.008 -3.551 0.999 1 98.69 123 GLY B C 1
ATOM 2208 O O . GLY B 1 123 ? -15.164 -2.455 1.544 1 98.69 123 GLY B O 1
ATOM 2209 N N . SER B 1 124 ? -14.406 -3.672 -0.187 1 98.88 124 SER B N 1
ATOM 2210 C CA . SER B 1 124 ? -13.867 -2.512 -0.891 1 98.88 124 SER B CA 1
ATOM 2211 C C . SER B 1 124 ? -14.977 -1.584 -1.364 1 98.88 124 SER B C 1
ATOM 2213 O O . SER B 1 124 ? -14.805 -0.365 -1.399 1 98.88 124 SER B O 1
ATOM 2215 N N . THR B 1 125 ? -16.125 -2.152 -1.721 1 98.88 125 THR B N 1
ATOM 2216 C CA . THR B 1 125 ? -17.266 -1.331 -2.123 1 98.88 125 THR B CA 1
ATOM 2217 C C . THR B 1 125 ? -17.766 -0.499 -0.95 1 98.88 125 THR B C 1
ATOM 2219 O O . THR B 1 125 ? -18.094 0.681 -1.11 1 98.88 125 THR B O 1
ATOM 2222 N N . ILE B 1 126 ? -17.844 -1.063 0.19 1 98.88 126 ILE B N 1
ATOM 2223 C CA . ILE B 1 126 ? -18.281 -0.369 1.395 1 98.88 126 ILE B CA 1
ATOM 2224 C C . ILE B 1 126 ? -17.359 0.818 1.672 1 98.88 126 ILE B C 1
ATOM 2226 O O . ILE B 1 126 ? -17.828 1.938 1.889 1 98.88 126 ILE B O 1
ATOM 2230 N N . PHE B 1 127 ? -16.109 0.615 1.549 1 98.88 127 PHE B N 1
ATOM 2231 C CA . PHE B 1 127 ? -15.18 1.688 1.89 1 98.88 127 PHE B CA 1
ATOM 2232 C C . PHE B 1 127 ? -15.031 2.664 0.73 1 98.88 127 PHE B C 1
ATOM 2234 O O . PHE B 1 127 ? -14.773 3.852 0.941 1 98.88 127 PHE B O 1
ATOM 2241 N N . ALA B 1 128 ? -15.203 2.205 -0.516 1 98.88 128 ALA B N 1
ATOM 2242 C CA . ALA B 1 128 ? -15.266 3.146 -1.63 1 98.88 128 ALA B CA 1
ATOM 2243 C C . ALA B 1 128 ? -16.438 4.117 -1.462 1 98.88 128 ALA B C 1
ATOM 2245 O O . ALA B 1 128 ? -16.266 5.328 -1.626 1 98.88 128 ALA B O 1
ATOM 2246 N N . THR B 1 129 ? -17.594 3.578 -1.066 1 98.75 129 THR B N 1
ATOM 2247 C CA . THR B 1 129 ? -18.781 4.406 -0.884 1 98.75 129 THR B CA 1
ATOM 2248 C C . THR B 1 129 ? -18.609 5.352 0.3 1 98.75 129 THR B C 1
ATOM 2250 O O . THR B 1 129 ? -18.953 6.531 0.213 1 98.75 129 THR B O 1
ATOM 2253 N N . PHE B 1 130 ? -18.031 4.84 1.373 1 98.56 130 PHE B N 1
ATOM 2254 C CA . PHE B 1 130 ? -17.766 5.672 2.541 1 98.56 130 PHE B CA 1
ATOM 2255 C C . PHE B 1 130 ? -16.766 6.777 2.203 1 98.56 130 PHE B C 1
ATOM 2257 O O . PHE B 1 130 ? -16.938 7.918 2.631 1 98.56 130 PHE B O 1
ATOM 2264 N N . GLY B 1 131 ? -15.781 6.453 1.488 1 98 131 GLY B N 1
ATOM 2265 C CA . GLY B 1 131 ? -14.812 7.453 1.064 1 98 131 GLY B CA 1
ATOM 2266 C C . GLY B 1 131 ? -15.414 8.523 0.172 1 98 131 GLY B C 1
ATOM 2267 O O . GLY B 1 131 ? -15.141 9.711 0.35 1 98 131 GLY B O 1
ATOM 2268 N N . ILE B 1 132 ? -16.219 8.109 -0.797 1 97.81 132 ILE B N 1
ATOM 2269 C CA . ILE B 1 132 ? -16.891 9.055 -1.68 1 97.81 132 ILE B CA 1
ATOM 2270 C C . ILE B 1 132 ? 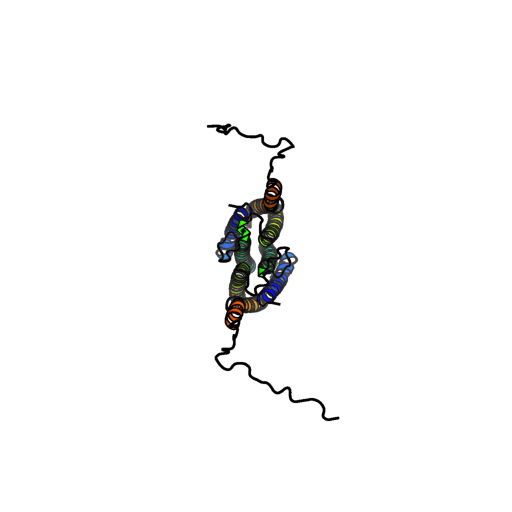-17.781 9.984 -0.855 1 97.81 132 ILE B C 1
ATOM 2272 O O . ILE B 1 132 ? -17.797 11.195 -1.091 1 97.81 132 ILE B O 1
ATOM 2276 N N . TYR B 1 133 ? -18.453 9.406 0.124 1 96.75 133 TYR B N 1
ATOM 2277 C CA . TYR B 1 133 ? -19.266 10.211 1.032 1 96.75 133 TYR B CA 1
ATOM 2278 C C . TYR B 1 133 ? -18.406 11.258 1.743 1 96.75 133 TYR B C 1
ATOM 2280 O O . TYR B 1 133 ? -18.797 12.43 1.834 1 96.75 133 TYR B O 1
ATOM 2288 N N . CYS B 1 134 ? -17.25 10.898 2.244 1 93.81 134 CYS B N 1
ATOM 2289 C CA . CYS B 1 134 ? -16.359 11.82 2.949 1 93.81 134 CYS B CA 1
ATOM 2290 C C . CYS B 1 134 ? -15.844 12.906 2.012 1 93.81 134 CYS B C 1
ATOM 2292 O O . CYS B 1 134 ? -15.789 14.078 2.385 1 93.81 134 CYS B O 1
ATOM 2294 N N . VAL B 1 135 ? -15.508 12.594 0.789 1 91.81 135 VAL B N 1
ATOM 2295 C CA . VAL B 1 135 ? -14.953 13.531 -0.181 1 91.81 135 VAL B CA 1
ATOM 2296 C C . VAL B 1 135 ? -16.016 14.562 -0.559 1 91.81 135 VAL B C 1
ATOM 2298 O O . VAL B 1 135 ? -15.703 15.75 -0.714 1 91.81 135 VAL B O 1
ATOM 2301 N N . LEU B 1 136 ? -17.234 14.141 -0.546 1 90.94 136 LEU B N 1
ATOM 2302 C CA . LEU B 1 136 ? -18.297 15.008 -1.047 1 90.94 136 LEU B CA 1
ATOM 2303 C C . LEU B 1 136 ? -18.906 15.836 0.082 1 90.94 136 LEU B C 1
ATOM 2305 O O . LEU B 1 136 ? -19.312 16.984 -0.131 1 90.94 136 LEU B O 1
ATOM 2309 N N . PHE B 1 137 ? -18.875 15.336 1.358 1 88.31 137 PHE B N 1
ATOM 2310 C CA . PHE B 1 137 ? -19.75 15.961 2.342 1 88.31 137 PHE B CA 1
ATOM 2311 C C . PHE B 1 137 ? -19 16.25 3.635 1 88.31 137 PHE B C 1
ATOM 2313 O O . PHE B 1 137 ? -19.484 16.984 4.496 1 88.31 137 PHE B O 1
ATOM 2320 N N . ALA B 1 138 ? -17.938 15.695 3.941 1 78.38 138 ALA B N 1
ATOM 2321 C CA . ALA B 1 138 ? -17.281 15.867 5.234 1 78.38 138 ALA B CA 1
ATOM 2322 C C . ALA B 1 138 ? -16.578 17.219 5.324 1 78.38 138 ALA B C 1
ATOM 2324 O O . ALA B 1 138 ? -16.391 17.75 6.418 1 78.38 138 ALA B O 1
ATOM 2325 N N . GLY B 1 139 ? -16.125 17.75 4.227 1 64.62 139 GLY B N 1
ATOM 2326 C CA . GLY B 1 139 ? -15.555 19.094 4.273 1 64.62 139 GLY B CA 1
ATOM 2327 C C . GLY B 1 139 ? -16.609 20.172 4.465 1 64.62 139 GLY B C 1
ATOM 2328 O O . GLY B 1 139 ? -16.297 21.266 4.953 1 64.62 139 GLY B O 1
ATOM 2329 N N . ASP B 1 140 ? -17.781 19.875 3.986 1 55.81 140 ASP B N 1
ATOM 2330 C CA . ASP B 1 140 ? -18.844 20.875 4.008 1 55.81 140 ASP B CA 1
ATOM 2331 C C . ASP B 1 140 ? -19.312 21.141 5.438 1 55.81 140 ASP B C 1
ATOM 2333 O O . ASP B 1 140 ? -19.781 22.25 5.746 1 55.81 140 ASP B O 1
ATOM 2337 N N . LYS B 1 141 ? -19.375 20.25 6.27 1 50.59 141 LYS B N 1
ATOM 2338 C CA . LYS B 1 141 ? -19.828 20.672 7.594 1 50.59 141 LYS B CA 1
ATOM 2339 C C . LYS B 1 141 ? -18.969 21.797 8.148 1 50.59 141 LYS B C 1
ATOM 2341 O O . LYS B 1 141 ? -19.406 22.531 9.039 1 50.59 141 LYS B O 1
ATOM 2346 N N . ALA B 1 142 ? -17.812 22.031 7.508 1 45.66 142 ALA B N 1
ATOM 2347 C CA . ALA B 1 142 ? -17.109 23.281 7.836 1 45.66 142 ALA B CA 1
ATOM 2348 C C . ALA B 1 142 ? -17.812 24.484 7.238 1 45.66 142 ALA B C 1
ATOM 2350 O O . ALA B 1 142 ? -17.812 25.562 7.824 1 45.66 142 ALA B O 1
ATOM 2351 N N . MET B 1 143 ? -18.484 24.141 6.074 1 43.84 143 MET B N 1
ATOM 2352 C CA . MET B 1 143 ? -19.141 25.281 5.445 1 43.84 143 MET B CA 1
ATOM 2353 C C . MET B 1 143 ? -20.469 25.609 6.137 1 43.84 143 MET B C 1
ATOM 2355 O O . MET B 1 143 ? -20.906 26.75 6.129 1 43.84 143 MET B O 1
ATOM 2359 N N . THR B 1 144 ? -21.094 24.609 6.543 1 43.97 144 THR B N 1
ATOM 2360 C CA . THR B 1 144 ? -22.375 24.969 7.148 1 43.97 144 THR B CA 1
ATOM 2361 C C . THR B 1 144 ? -22.156 25.781 8.422 1 43.97 144 THR B C 1
ATOM 2363 O O . THR B 1 144 ? -23.031 26.562 8.82 1 43.97 144 THR B O 1
ATOM 2366 N N . SER B 1 145 ? -21.016 25.484 9.031 1 42.72 145 SER B N 1
ATOM 2367 C CA . SER B 1 145 ? -20.906 26.203 10.297 1 42.72 145 SER B CA 1
ATOM 2368 C C . SER B 1 145 ? -20.609 27.672 10.07 1 42.72 145 SER B C 1
ATOM 2370 O O . SER B 1 145 ? -20.781 28.5 10.969 1 42.72 145 SER B O 1
ATOM 2372 N N . ARG B 1 146 ? -20.156 27.922 8.758 1 42.56 146 ARG B N 1
ATOM 2373 C CA . ARG B 1 146 ? -19.812 29.312 8.523 1 42.56 146 ARG B CA 1
ATOM 2374 C C . ARG B 1 146 ? -21.078 30.156 8.297 1 42.56 146 ARG B C 1
ATOM 2376 O O . ARG B 1 146 ? -21.109 31.344 8.648 1 42.56 146 ARG B O 1
ATOM 2383 N N . TYR B 1 147 ? -22.125 29.531 7.789 1 46.56 147 TYR B N 1
ATOM 2384 C CA . TYR B 1 147 ? -23.266 30.344 7.438 1 46.56 147 TYR B CA 1
ATOM 2385 C C . TYR B 1 147 ? -24.156 30.594 8.656 1 46.56 147 TYR B C 1
ATOM 2387 O O . TYR B 1 147 ? -25 31.484 8.641 1 46.56 147 TYR B O 1
ATOM 2395 N N . HIS B 1 148 ? -23.969 29.719 9.578 1 45.25 148 HIS B N 1
ATOM 2396 C CA . HIS B 1 148 ? -24.969 29.953 10.609 1 45.25 148 HIS B CA 1
ATOM 2397 C C . HIS B 1 148 ? -24.484 30.984 11.617 1 45.25 148 HIS B C 1
ATOM 2399 O O . HIS B 1 148 ? -25.203 31.328 12.562 1 45.25 148 HIS B O 1
ATOM 2405 N N . LYS B 1 149 ? -23.188 31.375 11.43 1 40.62 149 LYS B N 1
ATOM 2406 C CA . LYS B 1 149 ? -22.891 32.344 12.477 1 40.62 149 LYS B CA 1
ATOM 2407 C C . LYS B 1 149 ? -23.516 33.688 12.164 1 40.62 149 LYS B C 1
ATOM 2409 O O . LYS B 1 149 ? -22.812 34.656 11.82 1 40.62 149 LYS B O 1
ATOM 2414 N N . PHE B 1 150 ? -24.406 33.75 11.18 1 40.81 150 PHE B N 1
ATOM 2415 C CA . PHE B 1 150 ? -25.031 35.062 11.148 1 40.81 150 PHE B CA 1
ATOM 2416 C C . PHE B 1 150 ? -25.672 35.406 12.5 1 40.81 150 PHE B C 1
ATOM 2418 O O . PHE B 1 150 ? -26.578 34.719 12.945 1 40.81 150 PHE B O 1
ATOM 2425 N N . ASP B 1 151 ? -24.859 35.844 13.391 1 37.69 151 ASP B N 1
ATOM 2426 C CA . ASP B 1 151 ? -25.344 36.5 14.609 1 37.69 151 ASP B CA 1
ATOM 2427 C C . ASP B 1 151 ? -26.547 37.406 14.312 1 37.69 151 ASP B C 1
ATOM 2429 O O . ASP B 1 151 ? -26.5 38.219 13.406 1 37.69 151 ASP B O 1
ATOM 2433 N N . GLN B 1 152 ? -27.781 36.875 14.406 1 40.06 152 GLN B N 1
ATOM 2434 C CA . GLN B 1 152 ? -29.031 37.625 14.508 1 40.06 152 GLN B CA 1
ATOM 2435 C C . GLN B 1 152 ? -28.844 38.906 15.328 1 40.06 152 GLN B C 1
ATOM 2437 O O . GLN B 1 152 ? -28.953 38.875 16.562 1 40.06 152 GLN B O 1
ATOM 2442 N N . SER B 1 153 ? -27.75 39.531 15.258 1 39.19 153 SER B N 1
ATOM 2443 C CA . SER B 1 153 ? -27.812 40.844 15.938 1 39.19 153 SER B CA 1
ATOM 2444 C C . SER B 1 153 ? -29.125 41.562 15.609 1 39.19 153 SER B C 1
ATOM 2446 O O . SER B 1 153 ? -29.438 41.75 14.438 1 39.19 153 SER B O 1
ATOM 2448 N N . THR B 1 154 ? -30.172 41.281 16.422 1 38.44 154 THR B N 1
ATOM 2449 C CA . THR B 1 154 ? -31.469 41.906 16.625 1 38.44 154 THR B CA 1
ATOM 2450 C C . THR B 1 154 ? -31.391 43.406 16.328 1 38.44 154 THR B C 1
ATOM 2452 O O . THR B 1 154 ? -30.406 44.062 16.672 1 38.44 154 THR B O 1
ATOM 2455 N N . SER B 1 155 ? -32 43.781 15.227 1 35.56 155 SER B N 1
ATOM 2456 C CA . SER B 1 155 ? -32.406 45.094 14.75 1 35.56 155 SER B CA 1
ATOM 2457 C C . SER B 1 155 ? -33.094 45.906 15.867 1 35.56 155 SER B C 1
ATOM 2459 O O . SER B 1 155 ? -34.188 45.562 16.281 1 35.56 155 SER B O 1
ATOM 2461 N N . GLY B 1 156 ? -32.469 46.031 17 1 35.31 156 GLY B N 1
ATOM 2462 C CA . GLY B 1 156 ? -33.062 46.969 17.953 1 35.31 156 GLY B CA 1
ATOM 2463 C C . GLY B 1 156 ? -33.375 48.312 17.328 1 35.31 156 GLY B C 1
ATOM 2464 O O . GLY B 1 156 ? -32.531 49.188 17.234 1 35.31 156 GLY B O 1
ATOM 2465 N N . PHE B 1 157 ? -34.031 48.375 16.266 1 35.34 157 PHE B N 1
ATOM 2466 C CA . PHE B 1 157 ? -34.281 49.781 15.914 1 35.34 157 PHE B CA 1
ATOM 2467 C C . PHE B 1 157 ? -34.781 50.562 17.125 1 35.34 157 PHE B C 1
ATOM 2469 O O . PHE B 1 157 ? -34.25 51.594 17.453 1 35.34 157 PHE B O 1
ATOM 2476 N N . PRO B 1 158 ? -36.031 51.531 17.031 1 42.03 158 PRO B N 1
ATOM 2477 C CA . PRO B 1 158 ? -36.25 52.812 17.703 1 42.03 158 PRO B CA 1
ATOM 2478 C C . PRO B 1 158 ? -36.562 52.656 19.188 1 42.03 158 PRO B C 1
ATOM 2480 O O . PRO B 1 158 ? -36.562 53.625 19.938 1 42.03 158 PRO B O 1
ATOM 2483 N N . PHE B 1 159 ? -37.5 51.656 19.547 1 36.03 159 PHE B N 1
ATOM 2484 C CA . PHE B 1 159 ? -38.25 51.812 20.797 1 36.03 159 PHE B CA 1
ATOM 2485 C C . PHE B 1 159 ? -37.344 51.531 22 1 36.03 159 PHE B C 1
ATOM 2487 O O . PHE B 1 159 ? -36.625 50.531 22.031 1 36.03 159 PHE B O 1
ATOM 2494 N N . SER B 1 160 ? -36.875 52.625 22.625 1 34.5 160 SER B N 1
ATOM 2495 C CA . SER B 1 160 ? -36.188 52.75 23.906 1 34.5 160 SER B CA 1
ATOM 2496 C C . SER B 1 160 ? -36.875 51.875 24.953 1 34.5 160 SER B C 1
ATOM 2498 O O . SER B 1 160 ? -38.094 51.719 24.969 1 34.5 160 SER B O 1
ATOM 2500 N N . ASN B 1 161 ? -36.281 50.875 25.406 1 33.56 161 ASN B N 1
ATOM 2501 C CA . ASN B 1 161 ? -36.594 50.031 26.562 1 33.56 161 ASN B CA 1
ATOM 2502 C C . ASN B 1 161 ? -37.094 50.875 27.734 1 33.56 161 ASN B C 1
ATOM 2504 O O . ASN B 1 161 ? -36.344 51.625 28.344 1 33.56 161 ASN B O 1
ATOM 2508 N N . SER B 1 162 ? -38.438 51.406 27.641 1 34.03 162 SER B N 1
ATOM 2509 C CA . SER B 1 162 ? -39.281 52.125 28.578 1 34.03 162 SER B CA 1
ATOM 2510 C C . SER B 1 162 ? -39.062 51.656 30.016 1 34.03 162 SER B C 1
ATOM 2512 O O . SER B 1 162 ? -38.406 50.625 30.234 1 34.03 162 SER B O 1
ATOM 2514 N N . GLN B 1 163 ? -40.094 52.031 30.875 1 32.81 163 GLN B N 1
ATOM 2515 C CA . GLN B 1 163 ? -40.75 52.062 32.156 1 32.81 163 GLN B CA 1
ATOM 2516 C C . GLN B 1 163 ? -41.094 50.656 32.656 1 32.81 163 GLN B C 1
ATOM 2518 O O . GLN B 1 163 ? -41.906 50.469 33.562 1 32.81 163 GLN B O 1
ATOM 2523 N N . SER B 1 164 ? -40.406 49.656 32.406 1 29.77 164 SER B N 1
ATOM 2524 C CA . SER B 1 164 ? -41.094 48.469 32.875 1 29.77 164 SER B CA 1
ATOM 2525 C C . SER B 1 164 ? -41.562 48.656 34.312 1 29.77 164 SER B C 1
ATOM 2527 O O . SER B 1 164 ? -41.062 49.5 35.031 1 29.77 164 SER B O 1
ATOM 2529 N N . TYR B 1 165 ? -42.469 47.812 34.875 1 28.64 165 TYR B N 1
ATOM 2530 C CA . TYR B 1 165 ? -43.562 47.469 35.812 1 28.64 165 TYR B CA 1
ATOM 2531 C C . TYR B 1 165 ? -43.031 47.406 37.25 1 28.64 165 TYR B C 1
ATOM 2533 O O . TYR B 1 165 ? -43.75 46.938 38.156 1 28.64 165 TYR B O 1
ATOM 2541 N N . ARG B 1 166 ? -41.75 47.594 37.656 1 30.11 166 ARG B N 1
ATOM 2542 C CA . ARG B 1 166 ? -41.688 47.156 39.031 1 30.11 166 ARG B CA 1
ATOM 2543 C C . ARG B 1 166 ? -42.656 47.969 39.906 1 30.11 166 ARG B C 1
ATOM 2545 O O . ARG B 1 166 ? -42.438 49.156 40.125 1 30.11 166 ARG B O 1
ATOM 2552 N N . ALA B 1 167 ? -44.031 47.656 40 1 28.55 167 ALA B N 1
ATOM 2553 C CA . ALA B 1 167 ? -45.188 47.844 40.844 1 28.55 167 ALA B CA 1
ATOM 2554 C C . ALA B 1 167 ? -44.812 47.719 42.312 1 28.55 167 ALA B C 1
ATOM 2556 O O . ALA B 1 167 ? -45.438 48.344 43.188 1 28.55 167 ALA B O 1
ATOM 2557 N N . LYS B 1 168 ? -44.188 46.594 42.75 1 27.34 168 LYS B N 1
ATOM 2558 C CA . LYS B 1 168 ? -44.844 45.844 43.812 1 27.34 168 LYS B CA 1
ATOM 2559 C C . LYS B 1 168 ? -44.906 46.656 45.094 1 27.34 168 LYS B C 1
ATOM 2561 O O . LYS B 1 168 ? -45.969 46.719 45.75 1 27.34 168 LYS B O 1
ATOM 2566 N N . LYS B 1 169 ? -43.969 46.469 46 1 30.08 169 LYS B N 1
ATOM 2567 C CA . LYS B 1 169 ? -44.281 45.969 47.344 1 30.08 169 LYS B CA 1
ATOM 2568 C C . LYS B 1 169 ? -44.938 47.031 48.188 1 30.08 169 LYS B C 1
ATOM 2570 O O . LYS B 1 169 ? -44.688 48.219 48 1 30.08 169 LYS B O 1
ATOM 2575 N N . LYS B 1 170 ? -45.188 46.656 49.688 1 33.16 170 LYS B N 1
ATOM 2576 C CA . LYS B 1 170 ? -46.219 46.625 50.719 1 33.16 170 LYS B CA 1
ATOM 2577 C C . LYS B 1 170 ? -46.562 48.031 51.188 1 33.16 170 LYS B C 1
ATOM 2579 O O . LYS B 1 170 ? -45.688 48.906 51.25 1 33.16 170 LYS B O 1
ATOM 2584 N N . ALA B 1 171 ? -48.031 48.219 51.469 1 32.06 171 ALA B N 1
ATOM 2585 C CA . ALA B 1 171 ? -49.188 48.562 52.25 1 32.06 171 ALA B CA 1
ATOM 2586 C C . ALA B 1 171 ? -48.844 48.781 53.719 1 32.06 171 ALA B C 1
ATOM 2588 O O . ALA B 1 171 ? -49.438 49.625 54.406 1 32.06 171 ALA B O 1
ATOM 2589 N N . LEU B 1 172 ? -48.531 47.594 54.656 1 27.23 172 LEU B N 1
ATOM 2590 C CA . LEU B 1 172 ? -48.625 47.375 56.094 1 27.23 172 LEU B CA 1
ATOM 2591 C C . LEU B 1 172 ? -47.5 48.094 56.812 1 27.23 172 LEU B C 1
ATOM 2593 O O . LEU B 1 172 ? -46.344 48.094 56.344 1 27.23 172 LEU B O 1
#

Nearest PDB structures (foldseek):
  3hiu-assembly2_D  TM=2.935E-01  e=2.854E-01  Xanthomonas campestris pv. campestris
  1bcf-assembly1_A  TM=2.750E-01  e=1.195E+00  Escherichia coli
  2wtl-assembly1_A  TM=2.872E-01  e=2.765E+00  Mycobacterium tuberculosis H37Rv
  3uoi-assembly2_g  TM=3.058E-01  e=4.758E+00  Mycobacterium tuberculosis
  3bkn-assembly1_A  TM=2.961E-01  e=7.420E+00  Mycolicibacterium smegmatis MC2 155

Radius of gyration: 30.05 Å; Cα contacts (8 Å, |Δi|>4): 407; chains: 2; bounding box: 82×111×74 Å